Protein AF-A0A7X9C0N8-F1 (afdb_monomer_lite)

Radius of gyration: 24.55 Å; chains: 1; bounding box: 66×39×59 Å

Foldseek 3Di:
DWKKKLPKDFQDDDPNHGAWKKKKKKKFQQDQAKKKKWKWKWADDPNDTDTDDTDMDIDGHRGMDMDIDIDRGRIMMMMMDIPDPRMDMWMFIAHPVGDTDGTRDMDIDDPVPPDDDPLQQPVLCPQWDWDDDQVQQWIFTARNVVRHTPDIAHHAHRWAEWDAQRNQRWIWTQHQVVQWIFIARNNVRYTDDIEHHAHRWHYWDAPNVQQWIWIQHPVRQWIWIARNVVRYTPDIGHD

Structure (mmCIF, N/CA/C/O backbone):
data_AF-A0A7X9C0N8-F1
#
_entry.id   AF-A0A7X9C0N8-F1
#
loop_
_atom_site.group_PDB
_atom_site.id
_atom_site.type_symbol
_atom_site.label_atom_id
_atom_site.label_alt_id
_atom_site.label_comp_id
_atom_site.label_asym_id
_atom_site.label_entity_id
_atom_site.label_seq_id
_atom_site.pdbx_PDB_ins_code
_atom_site.Cartn_x
_atom_site.Cartn_y
_atom_site.Cartn_z
_atom_site.occupancy
_atom_site.B_iso_or_equiv
_atom_site.auth_seq_id
_atom_site.auth_comp_id
_atom_site.auth_asym_id
_atom_site.auth_atom_id
_atom_site.pdbx_PDB_model_num
ATOM 1 N N . MET A 1 1 ? -3.656 6.277 26.992 1.00 69.50 1 MET A N 1
ATOM 2 C CA . MET A 1 1 ? -4.395 6.539 25.748 1.00 69.50 1 MET A CA 1
ATOM 3 C C . MET A 1 1 ? -4.842 5.230 25.123 1.00 69.50 1 MET A C 1
ATOM 5 O O . MET A 1 1 ? -4.003 4.374 24.849 1.00 69.50 1 MET A O 1
ATOM 9 N N . LYS A 1 2 ? -6.157 5.057 25.006 1.00 77.00 2 LYS A N 1
ATOM 10 C CA . LYS A 1 2 ? -6.824 3.906 24.389 1.00 77.00 2 LYS A CA 1
ATOM 11 C C . LYS A 1 2 ? -7.595 4.443 23.187 1.00 77.00 2 LYS A C 1
ATOM 13 O O . LYS A 1 2 ? -8.282 5.451 23.344 1.00 77.00 2 LYS A O 1
ATOM 18 N N . ILE A 1 3 ? -7.453 3.802 22.030 1.00 83.62 3 ILE A N 1
ATOM 19 C CA . ILE A 1 3 ? -8.249 4.122 20.846 1.00 83.62 3 ILE A CA 1
ATOM 20 C C . ILE A 1 3 ? -9.320 3.046 20.709 1.00 83.62 3 ILE A C 1
ATOM 22 O O . ILE A 1 3 ? -9.026 1.851 20.793 1.00 83.62 3 ILE A O 1
ATOM 26 N N . LEU A 1 4 ? -10.562 3.480 20.557 1.00 89.56 4 LEU A N 1
ATOM 27 C CA . LEU A 1 4 ? -11.723 2.630 20.351 1.00 89.56 4 LEU A CA 1
ATOM 28 C C . LEU A 1 4 ? -12.339 2.930 18.987 1.00 89.56 4 LEU A C 1
ATOM 30 O O . LEU A 1 4 ? -12.404 4.094 18.606 1.00 89.56 4 LEU A O 1
ATOM 34 N N . THR A 1 5 ? -12.815 1.904 18.287 1.00 90.31 5 THR A N 1
ATOM 35 C CA . THR A 1 5 ? -13.640 2.053 17.080 1.00 90.31 5 THR A CA 1
ATOM 36 C C . THR A 1 5 ? -15.017 1.440 17.279 1.00 90.31 5 THR A C 1
ATOM 38 O O . THR A 1 5 ? -15.149 0.430 17.972 1.00 90.31 5 THR A O 1
ATOM 41 N N . THR A 1 6 ? -16.039 2.021 16.652 1.00 88.00 6 THR A N 1
ATOM 42 C CA . THR A 1 6 ? -17.344 1.366 16.480 1.00 88.00 6 THR A CA 1
ATOM 43 C C . THR A 1 6 ? -17.299 0.207 15.485 1.00 88.00 6 THR A C 1
ATOM 45 O O . THR A 1 6 ? -18.231 -0.590 15.452 1.00 88.00 6 THR A O 1
ATOM 48 N N . GLY A 1 7 ? -16.255 0.130 14.654 1.00 84.62 7 GLY A N 1
ATOM 49 C CA . GLY A 1 7 ? -16.298 -0.620 13.405 1.00 84.62 7 GLY A CA 1
ATOM 50 C C . GLY A 1 7 ? -17.236 0.042 12.390 1.00 84.62 7 GLY A C 1
ATOM 51 O O . GLY A 1 7 ? -17.918 1.031 12.690 1.00 84.62 7 GLY A O 1
ATOM 52 N N . LEU A 1 8 ? -17.269 -0.508 11.175 1.00 84.56 8 LEU A N 1
ATOM 53 C CA . LEU A 1 8 ? -18.158 -0.031 10.119 1.00 84.56 8 LEU A CA 1
ATOM 54 C C . LEU A 1 8 ? -19.619 -0.361 10.457 1.00 84.56 8 LEU A C 1
ATOM 56 O O . LEU A 1 8 ? -20.017 -1.526 10.454 1.00 84.56 8 LEU A O 1
ATOM 60 N N . ILE A 1 9 ? -20.426 0.672 10.675 1.00 84.88 9 ILE A N 1
ATOM 61 C CA . ILE A 1 9 ? -21.873 0.572 10.863 1.00 84.88 9 ILE A CA 1
ATOM 62 C C . ILE A 1 9 ? -22.542 0.811 9.510 1.00 84.88 9 ILE A C 1
ATOM 64 O O . ILE A 1 9 ? -22.335 1.848 8.879 1.00 84.88 9 ILE A O 1
ATOM 68 N N . LYS A 1 10 ? -23.346 -0.152 9.050 1.00 83.00 10 LYS A N 1
ATOM 69 C CA . LYS A 1 10 ? -24.116 -0.039 7.804 1.00 83.00 10 LYS A CA 1
ATOM 70 C C . LYS A 1 10 ? -25.486 0.570 8.081 1.00 83.00 10 LYS A C 1
ATOM 72 O O . LYS A 1 10 ? -26.169 0.166 9.013 1.00 83.00 10 LYS A O 1
ATOM 77 N N . ASN A 1 11 ? -25.921 1.472 7.211 1.00 80.94 11 ASN A N 1
ATOM 78 C CA . ASN A 1 11 ? -27.256 2.060 7.235 1.00 80.94 11 ASN A CA 1
ATOM 79 C C . ASN A 1 11 ? -27.983 1.712 5.921 1.00 80.94 11 ASN A C 1
ATOM 81 O O . ASN A 1 11 ? -27.937 2.488 4.963 1.00 80.94 11 ASN A O 1
ATOM 85 N N . PRO A 1 12 ? -28.584 0.515 5.807 1.00 73.94 12 PRO A N 1
ATOM 86 C CA . PRO A 1 12 ? -29.314 0.123 4.606 1.00 73.94 12 PRO A CA 1
ATOM 87 C C . PRO A 1 12 ? -30.589 0.961 4.422 1.00 73.94 12 PRO A C 1
ATOM 89 O O . PRO A 1 12 ? -31.137 1.518 5.373 1.00 73.94 12 PRO A O 1
ATOM 92 N N . LEU A 1 13 ? -31.079 1.045 3.183 1.00 79.19 13 LEU A N 1
ATOM 93 C CA . LEU A 1 13 ? -32.348 1.713 2.888 1.00 79.19 13 LEU A CA 1
ATOM 94 C C . LEU A 1 13 ? -33.516 0.968 3.547 1.00 79.19 13 LEU A C 1
ATOM 96 O O . LEU A 1 13 ? -33.582 -0.259 3.507 1.00 79.19 13 LEU A O 1
ATOM 100 N N . PHE A 1 14 ? -34.481 1.720 4.066 1.00 71.81 14 PHE A N 1
ATOM 101 C CA . PHE A 1 14 ? -35.761 1.209 4.543 1.00 71.81 14 PHE A CA 1
ATOM 102 C C . PHE A 1 14 ? -36.873 1.750 3.637 1.00 71.81 14 PHE A C 1
ATOM 104 O O . PHE A 1 14 ? -37.013 2.962 3.475 1.00 71.81 14 PHE A O 1
ATOM 111 N N . ASN A 1 15 ? -37.641 0.865 2.993 1.00 80.38 15 ASN A N 1
ATOM 112 C CA . ASN A 1 15 ? -38.658 1.229 1.991 1.00 80.38 15 ASN A CA 1
ATOM 113 C C . ASN A 1 15 ? -38.140 2.191 0.899 1.00 80.38 15 ASN A C 1
ATOM 115 O O . ASN A 1 15 ? -38.803 3.161 0.533 1.00 80.38 15 ASN A O 1
ATOM 119 N N . GLY A 1 16 ? -36.919 1.955 0.409 1.00 75.50 16 GLY A N 1
ATOM 120 C CA . GLY A 1 16 ? -36.290 2.771 -0.638 1.00 75.50 16 GLY A CA 1
ATOM 121 C C . GLY A 1 16 ? -35.820 4.158 -0.183 1.00 75.50 16 GLY A C 1
ATOM 122 O O . GLY A 1 16 ? -35.313 4.918 -1.003 1.00 75.50 16 GLY A O 1
ATOM 123 N N . LYS A 1 17 ? -35.949 4.497 1.108 1.00 76.50 17 LYS A N 1
ATOM 124 C CA . LYS A 1 17 ? -35.460 5.754 1.683 1.00 76.50 17 LYS A CA 1
ATOM 125 C C . LYS A 1 17 ? -34.411 5.501 2.754 1.00 76.50 17 LYS A C 1
ATOM 127 O O . LYS A 1 17 ? -34.464 4.529 3.504 1.00 76.50 17 LYS A O 1
ATOM 132 N N . ARG A 1 18 ? -33.443 6.407 2.831 1.00 75.62 18 ARG A N 1
ATOM 133 C CA . ARG A 1 18 ? -32.431 6.408 3.882 1.00 75.62 18 ARG A CA 1
ATOM 134 C C . ARG A 1 18 ? -33.041 7.010 5.143 1.00 75.62 18 ARG A C 1
ATOM 136 O O . ARG A 1 18 ? -33.616 8.094 5.086 1.00 75.62 18 ARG A O 1
ATOM 143 N N . VAL A 1 19 ? -32.957 6.298 6.261 1.00 70.62 19 VAL A N 1
ATOM 144 C CA . VAL A 1 19 ? -33.506 6.769 7.537 1.00 70.62 19 VAL A CA 1
ATOM 145 C C . VAL A 1 19 ? -32.407 7.504 8.298 1.00 70.62 19 VAL A C 1
ATOM 147 O O . VAL A 1 19 ? -31.269 7.031 8.352 1.00 70.62 19 VAL A O 1
ATOM 150 N N . ASN A 1 20 ? -32.748 8.655 8.883 1.00 68.88 20 ASN A N 1
ATOM 151 C CA . ASN A 1 20 ? -31.886 9.337 9.846 1.00 68.88 20 ASN A CA 1
ATOM 152 C C . ASN A 1 20 ? -31.654 8.408 11.034 1.00 68.88 20 ASN A C 1
ATOM 154 O O . ASN A 1 20 ? -32.594 8.101 11.768 1.00 68.88 20 ASN A O 1
ATOM 158 N N . GLN A 1 21 ? -30.407 7.995 11.234 1.00 74.50 21 GLN A N 1
ATOM 159 C CA . GLN A 1 21 ? -30.008 7.324 12.460 1.00 74.50 21 GLN A CA 1
ATOM 160 C C . GLN A 1 21 ? -29.340 8.326 13.392 1.00 74.50 21 GLN A C 1
ATOM 162 O O . GLN A 1 21 ? -28.622 9.229 12.955 1.00 74.50 21 GLN A O 1
ATOM 167 N N . THR A 1 22 ? -29.563 8.156 14.689 1.00 87.38 22 THR A N 1
ATOM 168 C CA . THR A 1 22 ? -28.806 8.872 15.710 1.00 87.38 22 THR A CA 1
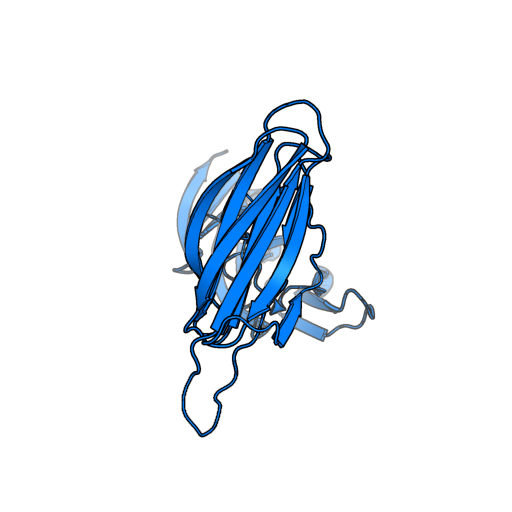ATOM 169 C C . THR A 1 22 ? -27.913 7.874 16.421 1.00 87.38 22 THR A C 1
ATOM 171 O O . THR A 1 22 ? -28.400 6.910 17.005 1.00 87.38 22 THR A O 1
ATOM 174 N N . LEU A 1 23 ? -26.607 8.118 16.380 1.00 90.44 23 LEU A N 1
ATOM 175 C CA . LEU A 1 23 ? -25.640 7.442 17.231 1.00 90.44 23 LEU A CA 1
ATOM 176 C C . LEU A 1 23 ? -25.484 8.252 18.516 1.00 90.44 23 LEU A C 1
ATOM 178 O O . LEU A 1 23 ? -25.152 9.437 18.468 1.00 90.44 23 LEU A O 1
ATOM 182 N N . VAL A 1 24 ? -25.697 7.612 19.659 1.00 93.44 24 VAL A N 1
ATOM 183 C CA . VAL A 1 24 ? -25.399 8.181 20.971 1.00 93.44 24 VAL A CA 1
ATOM 184 C C . VAL A 1 24 ? -24.111 7.561 21.482 1.00 93.44 24 VAL A C 1
ATOM 186 O O . VAL A 1 24 ? -23.975 6.337 21.497 1.00 93.44 24 VAL A O 1
ATOM 189 N N . ILE A 1 25 ? -23.172 8.401 21.910 1.00 94.88 25 ILE A N 1
ATOM 190 C CA . ILE A 1 25 ? -21.929 7.967 22.543 1.00 94.88 25 ILE A CA 1
ATOM 191 C C . ILE A 1 25 ? -21.916 8.508 23.967 1.00 94.88 25 ILE A C 1
ATOM 193 O O . ILE A 1 25 ? -21.982 9.716 24.181 1.00 94.88 25 ILE A O 1
ATOM 197 N N . ARG A 1 26 ? -21.834 7.602 24.940 1.00 95.50 26 ARG A N 1
ATOM 198 C CA . ARG A 1 26 ? -21.673 7.924 26.356 1.00 95.50 26 ARG A CA 1
ATOM 199 C C . ARG A 1 26 ? -20.231 7.745 26.766 1.00 95.50 26 ARG A C 1
ATOM 201 O O . ARG A 1 26 ? -19.648 6.681 26.549 1.00 95.50 26 ARG A O 1
ATOM 208 N N . TYR A 1 27 ? -19.714 8.747 27.455 1.00 95.75 27 TYR A N 1
ATOM 209 C CA . TYR A 1 27 ? -18.408 8.732 28.088 1.00 95.75 27 TYR A CA 1
ATOM 210 C C . TYR A 1 27 ? -18.595 8.811 29.598 1.00 95.75 27 TYR A C 1
ATOM 212 O O . TYR A 1 27 ? -19.306 9.689 30.077 1.00 95.75 27 TYR A O 1
ATOM 220 N N . GLN A 1 28 ? -17.964 7.915 30.348 1.00 96.81 28 GLN A N 1
ATOM 221 C CA . GLN A 1 28 ? -17.990 7.910 31.806 1.00 96.81 28 GLN A CA 1
ATOM 222 C C . GLN A 1 28 ? -16.560 7.954 32.331 1.00 96.81 28 GLN A C 1
ATOM 224 O O . GLN A 1 28 ? -15.795 7.018 32.111 1.00 96.81 28 GLN A O 1
ATOM 229 N N . ASN A 1 29 ? -16.198 9.031 33.024 1.00 96.31 29 ASN A N 1
ATOM 230 C CA . ASN A 1 29 ? -14.892 9.167 33.654 1.00 96.31 29 ASN A CA 1
ATOM 231 C C . ASN A 1 29 ? -14.964 8.619 35.083 1.00 96.31 29 ASN A C 1
ATOM 233 O O . ASN A 1 29 ? -15.606 9.214 35.944 1.00 96.31 29 ASN A O 1
ATOM 237 N N . LYS A 1 30 ? -14.317 7.479 35.332 1.00 96.00 30 LYS A N 1
ATOM 238 C CA . LYS A 1 30 ? -14.215 6.870 36.669 1.00 96.00 30 LYS A CA 1
ATOM 239 C C . LYS A 1 30 ? -13.003 7.364 37.465 1.00 96.00 30 LYS A C 1
ATOM 241 O O . LYS A 1 30 ? -12.811 6.948 38.603 1.00 96.00 30 LYS A O 1
ATOM 246 N N . GLY A 1 31 ? -12.184 8.227 36.865 1.00 93.00 31 GLY A N 1
ATOM 247 C CA . GLY A 1 31 ? -10.988 8.782 37.480 1.00 93.00 31 GLY A CA 1
ATOM 248 C C . GLY A 1 31 ? -11.269 10.013 38.337 1.00 93.00 31 GLY A C 1
ATOM 249 O O . GLY A 1 31 ? -12.381 10.537 38.390 1.00 93.00 31 GLY A O 1
ATOM 250 N N . THR A 1 32 ? -10.208 10.500 38.977 1.00 95.69 32 THR A N 1
ATOM 251 C CA . THR A 1 32 ? -10.224 11.657 39.886 1.00 95.69 32 THR A CA 1
ATOM 252 C C . THR A 1 32 ? -9.773 12.967 39.233 1.00 95.69 32 THR A C 1
ATOM 254 O O . THR A 1 32 ? -9.836 14.014 39.869 1.00 95.69 32 THR A O 1
ATOM 257 N N . ILE A 1 33 ? -9.339 12.926 37.968 1.00 94.75 33 ILE A N 1
ATOM 258 C CA . ILE A 1 33 ? -8.935 14.098 37.175 1.00 94.75 33 ILE A CA 1
ATOM 259 C C . ILE A 1 33 ? -9.790 14.220 35.905 1.00 94.75 33 ILE A C 1
ATOM 261 O O . ILE A 1 33 ? -10.273 13.194 35.406 1.00 94.75 33 ILE A O 1
ATOM 265 N N . PRO A 1 34 ? -9.989 15.440 35.367 1.00 95.06 34 PRO A N 1
ATOM 266 C CA . PRO A 1 34 ? -10.691 15.627 34.104 1.00 95.06 34 PRO A CA 1
ATOM 267 C C . PRO A 1 34 ? -10.034 14.841 32.968 1.00 95.06 34 PRO A C 1
ATOM 269 O O . PRO A 1 34 ? -8.811 14.690 32.910 1.00 95.06 34 PRO A O 1
ATOM 272 N N . ALA A 1 35 ? -10.855 14.357 32.043 1.00 94.88 35 ALA A N 1
ATOM 273 C CA . ALA A 1 35 ? -10.406 13.621 30.871 1.00 94.88 35 ALA A CA 1
ATOM 274 C C . ALA A 1 35 ? -10.952 14.251 29.590 1.00 94.88 35 ALA A C 1
ATOM 276 O O . ALA A 1 35 ? -11.994 14.905 29.586 1.00 94.88 35 ALA A O 1
ATOM 277 N N . THR A 1 36 ? -10.253 14.014 28.486 1.00 93.12 36 THR A N 1
ATOM 278 C CA . THR A 1 36 ? -10.670 14.458 27.157 1.00 93.12 36 THR A CA 1
ATOM 279 C C . THR A 1 36 ? -10.743 13.259 26.228 1.00 93.12 36 THR A C 1
ATOM 281 O O . THR A 1 36 ? -9.840 12.413 26.213 1.00 93.12 36 THR A O 1
ATOM 284 N N . VAL A 1 37 ? -11.810 13.206 25.435 1.00 94.12 37 VAL A N 1
ATOM 285 C CA . VAL A 1 37 ? -11.992 12.237 24.357 1.00 94.12 37 VAL A CA 1
ATOM 286 C C . VAL A 1 37 ? -11.994 12.976 23.027 1.00 94.12 37 VAL A C 1
ATOM 288 O O . VAL A 1 37 ? -12.828 13.846 22.805 1.00 94.12 37 VAL A O 1
ATOM 291 N N . GLN A 1 38 ? -11.058 12.629 22.147 1.00 93.62 38 GLN A N 1
ATOM 292 C C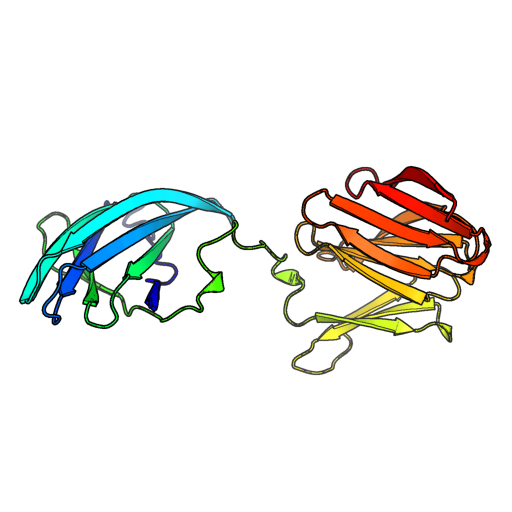A . GLN A 1 38 ? -11.057 13.075 20.753 1.00 93.62 38 GLN A CA 1
ATOM 293 C C . GLN A 1 38 ? -11.939 12.143 19.923 1.00 93.62 38 GLN A C 1
ATOM 295 O O . GLN A 1 38 ? -11.874 10.922 20.093 1.00 93.62 38 GLN A O 1
ATOM 300 N N . ILE A 1 39 ? -12.740 12.714 19.030 1.00 91.19 39 ILE A N 1
ATOM 301 C CA . ILE A 1 39 ? -13.724 12.018 18.203 1.00 91.19 39 ILE A CA 1
ATOM 302 C C . ILE A 1 39 ? -13.386 12.269 16.741 1.00 91.19 39 ILE A C 1
ATOM 304 O O . ILE A 1 39 ? -13.256 13.417 16.319 1.00 91.19 39 ILE A O 1
ATOM 308 N N . LYS A 1 40 ? -13.312 11.195 15.957 1.00 89.69 40 LYS A N 1
ATOM 309 C CA . LYS A 1 40 ? -13.299 11.277 14.498 1.00 89.69 40 LYS A CA 1
ATOM 310 C C . LYS A 1 40 ? -14.339 10.346 13.899 1.00 89.69 40 LYS A C 1
ATOM 312 O O . LYS A 1 40 ? -14.338 9.157 14.207 1.00 89.69 40 LYS A O 1
ATOM 317 N N . GLY A 1 41 ? -15.206 10.883 13.052 1.00 87.44 41 GLY A N 1
ATOM 318 C CA . GLY A 1 41 ? -16.217 10.140 12.308 1.00 87.44 41 GLY A CA 1
ATOM 319 C C . GLY A 1 41 ? -15.909 10.151 10.817 1.00 87.44 41 GLY A C 1
ATOM 320 O O . GLY A 1 41 ? -15.616 11.205 10.250 1.00 87.44 41 GLY A O 1
ATOM 321 N N . PHE A 1 42 ? -16.022 8.988 10.182 1.00 85.88 42 PHE A N 1
ATOM 322 C CA . PHE A 1 42 ? -15.869 8.807 8.740 1.00 85.88 42 PHE A CA 1
ATOM 323 C C . PHE A 1 42 ? -17.129 8.195 8.141 1.00 85.88 42 PHE A C 1
ATOM 325 O O . PHE A 1 42 ? -17.740 7.334 8.772 1.00 85.88 42 PHE A O 1
ATOM 332 N N . TYR A 1 43 ? -17.505 8.608 6.935 1.00 83.88 43 TYR A N 1
ATOM 333 C CA . TYR A 1 43 ? -18.491 7.894 6.130 1.00 83.88 43 TYR A CA 1
ATOM 334 C C . TYR A 1 43 ? -17.835 7.273 4.908 1.00 83.88 43 TYR A C 1
ATOM 336 O O . TYR A 1 43 ? -16.769 7.707 4.473 1.00 83.88 43 TYR A O 1
ATOM 344 N N . LEU A 1 44 ? -18.468 6.229 4.385 1.00 73.06 44 LEU A N 1
ATOM 345 C CA . LEU A 1 44 ? -18.001 5.532 3.200 1.00 73.06 44 LEU A CA 1
ATOM 346 C C . LEU A 1 44 ? -18.670 6.111 1.949 1.00 73.06 44 LEU A C 1
ATOM 348 O O . LEU A 1 44 ? -19.897 6.117 1.853 1.00 73.06 44 LEU A O 1
ATOM 352 N N . GLU A 1 45 ? -17.864 6.540 0.983 1.00 70.88 45 GLU A N 1
ATOM 353 C CA . GLU A 1 45 ? -18.290 6.840 -0.384 1.00 70.88 45 GLU A CA 1
ATOM 354 C C . GLU A 1 45 ? -17.597 5.849 -1.331 1.00 70.88 45 GLU A C 1
ATOM 356 O O . GLU A 1 45 ? -16.385 5.902 -1.559 1.00 70.88 45 GLU A O 1
ATOM 361 N N . GLY A 1 46 ? -18.350 4.856 -1.815 1.00 71.94 46 GLY A N 1
ATOM 362 C CA . GLY A 1 46 ? -17.785 3.716 -2.539 1.00 71.94 46 GLY A CA 1
ATOM 363 C C . GLY A 1 46 ? -16.863 2.875 -1.649 1.00 71.94 46 GLY A C 1
ATOM 364 O O . GLY A 1 46 ? -17.333 2.148 -0.778 1.00 71.94 46 GLY A O 1
ATOM 365 N N . THR A 1 47 ? -15.548 2.955 -1.874 1.00 64.50 47 THR A N 1
ATOM 366 C CA . THR A 1 47 ? -14.518 2.297 -1.040 1.00 64.50 47 THR A CA 1
ATOM 367 C C . THR A 1 47 ? -13.698 3.282 -0.204 1.00 64.50 47 THR A C 1
ATOM 369 O O . THR A 1 47 ? -12.748 2.873 0.462 1.00 64.50 47 THR A O 1
ATOM 372 N N . THR A 1 48 ? -14.025 4.574 -0.256 1.00 60.06 48 THR A N 1
ATOM 373 C CA . THR A 1 48 ? -13.231 5.646 0.349 1.00 60.06 48 THR A CA 1
ATOM 374 C C . THR A 1 48 ? -13.871 6.121 1.644 1.00 60.06 48 THR A C 1
ATOM 376 O O . THR A 1 48 ? -15.053 6.453 1.670 1.00 60.06 48 THR A O 1
ATOM 379 N N . ASN A 1 49 ? -13.081 6.201 2.715 1.00 72.25 49 ASN A N 1
ATOM 380 C CA . ASN A 1 49 ? -13.505 6.837 3.961 1.00 72.25 49 ASN A CA 1
ATOM 381 C C . ASN A 1 49 ? -13.296 8.355 3.876 1.00 72.25 49 ASN A C 1
ATOM 383 O O . ASN A 1 49 ? -12.168 8.803 3.669 1.00 72.25 49 ASN A O 1
ATOM 387 N N . ILE A 1 50 ? -14.354 9.132 4.100 1.00 72.25 50 ILE A N 1
ATOM 388 C CA . ILE A 1 50 ? -14.337 10.600 4.118 1.00 72.25 50 ILE A CA 1
ATOM 389 C C . ILE A 1 50 ? -14.645 11.081 5.538 1.00 72.25 50 ILE A C 1
ATOM 391 O O . ILE A 1 50 ? -15.642 10.673 6.133 1.00 72.25 50 ILE A O 1
ATOM 395 N N . GLU A 1 51 ? -13.769 11.918 6.104 1.00 84.00 51 GLU A N 1
ATOM 396 C CA . GLU A 1 51 ? -13.968 12.511 7.436 1.00 84.00 51 GLU A CA 1
ATOM 397 C C . GLU A 1 51 ? -15.161 13.476 7.392 1.00 84.00 51 GLU A C 1
ATOM 399 O O . GLU A 1 51 ? -15.257 14.310 6.494 1.00 84.00 51 GLU A O 1
ATOM 404 N N . TYR A 1 52 ? -16.078 13.361 8.353 1.00 81.25 52 TYR A N 1
ATOM 405 C CA . TYR A 1 52 ? -17.238 14.258 8.465 1.00 81.25 52 TYR A CA 1
ATOM 406 C C . TYR A 1 52 ? -17.478 14.787 9.878 1.00 81.25 52 TYR A C 1
ATOM 408 O O . TYR A 1 52 ? -18.213 15.756 10.050 1.00 81.25 52 TYR A O 1
ATOM 416 N N . VAL A 1 53 ? -16.861 14.171 10.891 1.00 83.56 53 VAL A N 1
ATOM 417 C CA . VAL A 1 53 ? -16.841 14.675 12.269 1.00 83.56 53 VAL A CA 1
ATOM 418 C C . VAL A 1 53 ? -15.400 14.681 12.751 1.00 83.56 53 VAL A C 1
ATOM 420 O O . VAL A 1 53 ? -14.740 13.645 12.714 1.00 83.56 53 VAL A O 1
ATOM 423 N N . ALA A 1 54 ? -14.950 15.820 13.263 1.00 85.62 54 ALA A N 1
ATOM 424 C CA . ALA A 1 54 ? -13.743 15.950 14.065 1.00 85.62 54 ALA A CA 1
ATOM 425 C C . ALA A 1 54 ? -14.076 16.856 15.256 1.00 85.62 54 ALA A C 1
ATOM 427 O O . ALA A 1 54 ? -14.427 18.018 15.062 1.00 85.62 54 ALA A O 1
ATOM 428 N N . ASP A 1 55 ? -14.039 16.308 16.469 1.00 87.69 55 ASP A N 1
ATOM 429 C CA . ASP A 1 55 ? -14.492 17.003 17.680 1.00 87.69 55 ASP A CA 1
ATOM 430 C C . ASP A 1 55 ? -13.743 16.513 18.933 1.00 87.69 55 ASP A C 1
ATOM 432 O O . ASP A 1 55 ? -13.052 15.491 18.907 1.00 87.69 55 ASP A O 1
ATOM 436 N N . SER A 1 56 ? -13.889 17.226 20.049 1.00 91.44 56 SER A N 1
ATOM 437 C CA . SER A 1 56 ? -13.322 16.858 21.343 1.00 91.44 56 SER A CA 1
ATOM 438 C C . SER A 1 56 ? -14.298 17.100 22.491 1.00 91.44 56 SER A C 1
ATOM 440 O O . SER A 1 56 ? -14.959 18.132 22.570 1.00 91.44 56 SER A O 1
ATOM 442 N N . VAL A 1 57 ? -14.360 16.154 23.427 1.00 94.44 57 VAL A N 1
ATOM 443 C CA . VAL A 1 57 ? -15.254 16.213 24.586 1.00 94.44 57 VAL A CA 1
ATOM 444 C C . VAL A 1 57 ? -14.439 16.159 25.869 1.00 94.44 57 VAL A C 1
ATOM 446 O O . VAL A 1 57 ? -13.777 15.159 26.146 1.00 94.44 57 VAL A O 1
ATOM 449 N N . SER A 1 58 ? -14.529 17.216 26.674 1.00 94.38 58 SER A N 1
ATOM 450 C CA . SER A 1 58 ? -14.046 17.221 28.060 1.00 94.38 58 SER A CA 1
ATOM 451 C C . SER A 1 58 ? -15.101 16.647 29.008 1.00 94.38 58 SER A C 1
ATOM 453 O O . SER A 1 58 ? -16.298 16.919 28.852 1.00 94.38 58 SER A O 1
ATOM 455 N N . ILE A 1 59 ? -14.650 15.835 29.965 1.00 96.50 59 ILE A N 1
ATOM 456 C CA . ILE A 1 59 ? -15.481 15.093 30.919 1.00 96.50 59 ILE A CA 1
ATOM 457 C C . ILE A 1 59 ? -14.865 15.232 32.315 1.00 96.50 59 ILE A C 1
ATOM 459 O O . ILE A 1 59 ? -13.715 14.839 32.540 1.00 96.50 59 ILE A O 1
ATOM 463 N N . GLU A 1 60 ? -15.644 15.757 33.256 1.00 97.56 60 GLU A N 1
ATOM 464 C CA . GLU A 1 60 ? -15.220 15.958 34.644 1.00 97.56 60 GLU A CA 1
ATOM 465 C C . GLU A 1 60 ? -15.014 14.624 35.391 1.00 97.56 60 GLU A C 1
ATOM 467 O O . GLU A 1 60 ? -15.581 13.600 34.985 1.00 97.56 60 GLU A O 1
ATOM 472 N N . PRO A 1 61 ? -14.221 14.599 36.479 1.00 97.00 61 PRO A N 1
ATOM 473 C CA . PRO A 1 61 ? -14.067 13.429 37.344 1.00 97.00 61 PRO A CA 1
ATOM 474 C C . PRO A 1 61 ? -15.407 12.859 37.815 1.00 97.00 61 PRO A C 1
ATOM 476 O O . PRO A 1 61 ? -16.343 13.611 38.089 1.00 97.00 61 PRO A O 1
ATOM 479 N N . SER A 1 62 ? -15.492 11.535 37.951 1.00 95.75 62 SER A N 1
ATOM 480 C CA . SER A 1 62 ? -16.681 10.830 38.464 1.00 95.75 62 SER A CA 1
ATOM 481 C C . SER A 1 62 ? -18.008 11.199 37.777 1.00 95.75 62 SER A C 1
ATOM 483 O O . SER A 1 62 ? -19.078 11.073 38.374 1.00 95.75 62 SER A O 1
ATOM 485 N N . SER A 1 63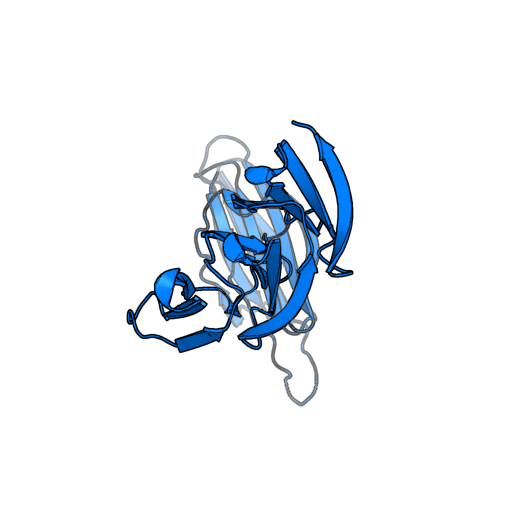 ? -17.957 11.656 36.523 1.00 96.38 63 SER A N 1
ATOM 486 C CA . SER A 1 63 ? -19.121 12.126 35.767 1.00 96.38 63 SER A CA 1
ATOM 487 C C . SER A 1 63 ? -19.318 11.341 34.470 1.00 96.38 63 SER A C 1
ATOM 489 O O . SER A 1 63 ? -18.447 10.583 34.028 1.00 96.38 63 SER A O 1
ATOM 491 N N . ALA A 1 64 ? -20.486 11.517 33.851 1.00 95.81 64 ALA A N 1
ATOM 492 C CA . ALA A 1 64 ? -20.779 10.980 32.532 1.00 95.81 64 ALA A CA 1
ATOM 493 C C . ALA A 1 64 ? -21.373 12.055 31.620 1.00 95.81 64 ALA A C 1
ATOM 495 O O . ALA A 1 64 ? -22.063 12.965 32.080 1.00 95.81 64 ALA A O 1
ATOM 496 N N . LYS A 1 65 ? -21.116 11.929 30.320 1.00 96.38 65 LYS A N 1
ATOM 497 C CA . LYS A 1 65 ? -21.617 12.835 29.287 1.00 96.38 65 LYS A CA 1
ATOM 498 C C . LYS A 1 65 ? -22.007 12.051 28.042 1.00 96.38 65 LYS A C 1
ATOM 500 O O . LYS A 1 65 ? -21.293 11.126 27.659 1.00 96.38 65 LYS A O 1
ATOM 505 N N . ASP A 1 66 ? -23.097 12.470 27.406 1.00 95.00 66 ASP A N 1
ATOM 506 C CA . ASP A 1 66 ? -23.584 11.894 26.154 1.00 95.00 66 ASP A CA 1
ATOM 507 C C . ASP A 1 66 ? -23.419 12.900 25.013 1.00 95.00 66 ASP A C 1
ATOM 509 O O . ASP A 1 66 ? -23.735 14.083 25.167 1.00 95.00 66 ASP A O 1
ATOM 513 N N . THR A 1 67 ? -22.975 12.426 23.853 1.00 93.00 67 THR A N 1
ATOM 514 C CA . THR A 1 67 ? -23.056 13.156 22.583 1.00 93.00 67 THR A CA 1
ATOM 515 C C . THR A 1 67 ? -23.961 12.418 21.611 1.00 93.00 67 THR A C 1
ATOM 517 O O . THR A 1 67 ? -24.091 11.193 21.653 1.00 93.00 67 THR A O 1
ATOM 520 N N . LYS A 1 68 ? -24.619 13.180 20.734 1.00 91.38 68 LYS A N 1
ATOM 521 C CA . LYS A 1 68 ? -25.487 12.653 19.680 1.00 91.38 68 LYS A CA 1
ATOM 522 C C . LYS A 1 68 ? -24.910 13.028 18.324 1.00 91.38 68 LYS A C 1
ATOM 524 O O . LYS A 1 68 ? -24.644 14.202 18.080 1.00 91.38 68 LYS A O 1
ATOM 529 N N . HIS A 1 69 ? -24.781 12.049 17.441 1.00 88.25 69 HIS A N 1
ATOM 530 C CA . HIS A 1 69 ? -24.345 12.239 16.065 1.00 88.25 69 HIS A CA 1
ATOM 531 C C . HIS A 1 69 ? -25.462 11.784 15.127 1.00 88.25 69 HIS A C 1
ATOM 533 O O . HIS A 1 69 ? -25.907 10.637 15.190 1.00 88.25 69 HIS A O 1
ATOM 539 N N . TYR A 1 70 ? -25.949 12.701 14.290 1.00 83.50 70 TYR A N 1
ATOM 540 C CA . TYR A 1 70 ? -26.978 12.421 13.289 1.00 83.50 70 TYR A CA 1
ATOM 541 C C . TYR A 1 70 ? -26.320 11.970 11.998 1.00 83.50 70 TYR A C 1
ATOM 543 O O . TYR A 1 70 ? -25.389 12.617 11.520 1.00 83.50 70 TYR A O 1
ATOM 551 N N . ILE A 1 71 ? -26.789 10.849 11.455 1.00 77.75 71 ILE A N 1
ATOM 552 C CA . ILE A 1 71 ? -26.078 10.159 10.390 1.00 77.75 71 ILE A CA 1
ATOM 553 C C . ILE A 1 71 ? -27.037 9.775 9.273 1.00 77.75 71 ILE A C 1
ATOM 555 O O . ILE A 1 71 ? -28.070 9.136 9.483 1.00 77.75 71 ILE A O 1
ATOM 559 N N . LEU A 1 72 ? -26.646 10.195 8.072 1.00 77.06 72 LEU A N 1
ATOM 560 C CA . LEU A 1 72 ? -27.411 10.120 6.832 1.00 77.06 72 LEU A CA 1
ATOM 561 C C . LEU A 1 72 ? -26.653 9.384 5.723 1.00 77.06 72 LEU A C 1
ATOM 563 O O . LEU A 1 72 ? -27.027 9.472 4.560 1.00 77.06 72 LEU A O 1
ATOM 567 N N . PHE A 1 73 ? -25.582 8.669 6.063 1.00 83.00 73 PHE A N 1
ATOM 568 C CA . PHE A 1 73 ? -24.700 8.018 5.091 1.00 83.00 73 PHE A CA 1
ATOM 569 C C . PHE A 1 73 ? -25.025 6.536 4.903 1.00 83.00 73 PHE A C 1
ATOM 571 O O . PHE A 1 73 ? -25.823 5.976 5.655 1.00 83.00 73 PHE A O 1
ATOM 578 N N . GLU A 1 74 ? -24.419 5.912 3.888 1.00 79.50 74 GLU A N 1
ATOM 579 C CA . GLU A 1 74 ? -24.541 4.475 3.580 1.00 79.50 74 GLU A CA 1
ATOM 580 C C . GLU A 1 74 ? -23.894 3.587 4.624 1.00 79.50 74 GLU A C 1
ATOM 582 O O . GLU A 1 74 ? -24.463 2.580 5.050 1.00 79.50 74 GLU A O 1
ATOM 587 N N . ALA A 1 75 ? -22.712 3.995 5.053 1.00 81.75 75 ALA A N 1
ATOM 588 C CA . ALA A 1 75 ? -22.002 3.396 6.152 1.00 81.75 75 ALA A CA 1
ATOM 589 C C . ALA A 1 75 ? -21.105 4.448 6.795 1.00 81.75 75 ALA A C 1
ATOM 591 O O . ALA A 1 75 ? -20.723 5.431 6.154 1.00 81.75 75 ALA A O 1
ATOM 592 N N . PHE A 1 76 ? -20.788 4.244 8.065 1.00 86.88 76 PHE A N 1
ATOM 593 C CA . PHE A 1 76 ? -19.967 5.162 8.837 1.00 86.88 76 PHE A CA 1
ATOM 594 C C . PHE A 1 76 ? -19.221 4.438 9.952 1.00 86.88 76 PHE A C 1
ATOM 596 O O . PHE A 1 76 ? -19.586 3.337 10.355 1.00 86.88 76 PHE A O 1
ATOM 603 N N . GLU A 1 77 ? -18.174 5.068 10.461 1.00 89.38 77 GLU A N 1
ATOM 604 C CA . GLU A 1 77 ? -17.341 4.539 11.534 1.00 89.38 77 GLU A CA 1
ATOM 605 C C . GLU A 1 77 ? -16.846 5.692 12.410 1.00 89.38 77 GLU A C 1
ATOM 607 O O . GLU A 1 77 ? -16.474 6.751 11.897 1.00 89.38 77 GLU A O 1
ATOM 612 N N . PHE A 1 78 ? -16.843 5.494 13.729 1.00 90.06 78 PHE A N 1
ATOM 613 C CA . PHE A 1 78 ? -16.271 6.436 14.686 1.00 90.06 78 PHE A CA 1
ATOM 614 C C . PHE A 1 78 ? -15.058 5.847 15.364 1.00 90.06 78 PHE A C 1
ATOM 616 O O . PHE A 1 78 ? -15.073 4.708 15.825 1.00 90.06 78 PHE A O 1
ATOM 623 N N . PHE A 1 79 ? -14.061 6.698 15.529 1.00 90.12 79 PHE A N 1
ATOM 624 C CA . PHE A 1 79 ? -12.873 6.420 16.294 1.00 90.12 79 PHE A CA 1
ATOM 625 C C . PHE A 1 79 ? -12.760 7.418 17.448 1.00 90.12 79 PHE A C 1
ATOM 627 O O . PHE A 1 79 ? -12.962 8.624 17.285 1.00 90.12 79 PHE A O 1
ATOM 634 N N . LEU A 1 80 ? -12.456 6.898 18.632 1.00 92.38 80 LEU A N 1
ATOM 635 C CA . LEU A 1 80 ? -12.548 7.605 19.902 1.00 92.38 80 LEU A CA 1
ATOM 636 C C . LEU A 1 80 ? -11.240 7.425 20.664 1.00 92.38 80 LEU A C 1
ATOM 638 O O . LEU A 1 80 ? -10.844 6.298 20.963 1.00 92.38 80 LEU A O 1
ATOM 642 N N . THR A 1 81 ? -10.576 8.529 20.999 1.00 92.25 81 THR A N 1
ATOM 643 C CA . THR A 1 81 ? -9.300 8.508 21.724 1.00 92.25 81 THR A CA 1
ATOM 644 C C . THR A 1 81 ? -9.440 9.189 23.067 1.00 92.25 81 THR A C 1
ATOM 646 O O . THR A 1 81 ? -9.498 10.414 23.136 1.00 92.25 81 THR A O 1
ATOM 649 N N . ALA A 1 82 ? -9.437 8.402 24.140 1.00 90.94 82 ALA A N 1
ATOM 650 C CA . ALA A 1 82 ? -9.406 8.930 25.498 1.00 90.94 82 ALA A CA 1
ATOM 651 C C . ALA A 1 82 ? -7.959 9.128 25.968 1.00 90.94 82 ALA A C 1
ATOM 653 O O . ALA A 1 82 ? -7.121 8.219 25.863 1.00 90.94 82 ALA A O 1
ATOM 654 N N . ASN A 1 83 ? -7.659 10.299 26.534 1.00 89.81 83 ASN A N 1
ATOM 655 C CA . ASN A 1 83 ? -6.353 10.562 27.144 1.00 89.81 83 ASN A CA 1
ATOM 656 C C . ASN A 1 83 ? -6.131 9.745 28.437 1.00 89.81 83 ASN A C 1
ATOM 658 O O . ASN A 1 83 ? -4.989 9.398 28.744 1.00 89.81 83 ASN A O 1
ATOM 662 N N . SER A 1 84 ? -7.206 9.329 29.111 1.00 88.75 84 SER A N 1
ATOM 663 C CA . SER A 1 84 ? -7.193 8.496 30.318 1.00 88.75 84 SER A CA 1
ATOM 664 C C . SER A 1 84 ? -7.726 7.078 30.064 1.00 88.75 84 SER A C 1
ATOM 666 O O . SER A 1 84 ? -8.590 6.866 29.216 1.00 88.75 84 SER A O 1
ATOM 668 N N . LYS A 1 85 ? -7.196 6.090 30.801 1.00 89.56 85 LYS A N 1
ATOM 669 C CA . LYS A 1 85 ? -7.718 4.708 30.811 1.00 89.56 85 LYS A CA 1
ATOM 670 C C . LYS A 1 85 ? -8.963 4.554 31.692 1.00 89.56 85 LYS A C 1
ATOM 672 O O . LYS A 1 85 ? -9.687 3.583 31.513 1.00 89.56 85 LYS A O 1
ATOM 677 N N . GLU A 1 86 ? -9.209 5.515 32.579 1.00 93.50 86 GLU A N 1
ATOM 678 C CA . GLU A 1 86 ? -10.362 5.540 33.489 1.00 93.50 86 GLU A CA 1
ATOM 679 C C . GLU A 1 86 ? -11.664 5.973 32.796 1.00 93.50 86 GLU A C 1
ATOM 681 O O . GLU A 1 86 ? -12.728 5.991 33.414 1.00 93.50 86 GLU A O 1
ATOM 686 N N . VAL A 1 87 ? -11.594 6.349 31.513 1.00 94.12 87 VAL A N 1
ATOM 687 C CA . VAL A 1 87 ? -12.774 6.684 30.714 1.00 94.12 87 VAL A CA 1
ATOM 688 C C . VAL A 1 87 ? -13.333 5.423 30.067 1.00 94.12 87 VAL A C 1
ATOM 690 O O . VAL A 1 87 ? -12.709 4.818 29.192 1.00 94.12 87 VAL A O 1
ATOM 693 N N . GLU A 1 88 ? -14.548 5.063 30.461 1.00 94.38 88 GLU A N 1
ATOM 694 C CA . GLU A 1 88 ? -15.358 4.056 29.787 1.00 94.38 88 GLU A CA 1
ATOM 695 C C . GLU A 1 88 ? -16.224 4.701 28.709 1.00 94.38 88 GLU A C 1
ATOM 697 O O . GLU A 1 88 ? -16.786 5.778 28.904 1.00 94.38 88 GLU A O 1
ATOM 702 N N . ILE A 1 89 ? -16.345 4.026 27.566 1.00 94.56 89 ILE A N 1
ATOM 703 C CA . ILE A 1 89 ? -17.111 4.518 26.422 1.00 94.56 89 ILE A CA 1
ATOM 704 C C . ILE A 1 89 ? -18.107 3.447 25.988 1.00 94.56 89 ILE A C 1
ATOM 706 O O . ILE A 1 89 ? -17.748 2.274 25.865 1.00 94.56 89 ILE A O 1
ATOM 710 N N . LYS A 1 90 ? -19.355 3.855 25.760 1.00 94.69 90 LYS A N 1
ATOM 711 C CA . LYS A 1 90 ? -20.436 3.015 25.229 1.00 94.69 90 LYS A CA 1
ATOM 712 C C . LYS A 1 90 ? -21.114 3.745 24.078 1.00 94.69 90 LYS A C 1
ATOM 714 O O . LYS A 1 90 ? -21.254 4.963 24.140 1.00 94.69 90 LYS A O 1
ATOM 719 N N . ALA A 1 91 ? -21.549 3.014 23.058 1.00 94.06 91 ALA A N 1
ATOM 720 C CA . ALA A 1 91 ? -22.251 3.591 21.920 1.00 94.06 91 ALA A CA 1
ATOM 721 C C . ALA A 1 91 ? -23.491 2.768 21.564 1.00 94.06 91 ALA A C 1
ATOM 723 O O . ALA A 1 91 ? -23.460 1.538 21.617 1.00 94.06 91 ALA A O 1
ATOM 724 N N . TRP A 1 92 ? -24.580 3.447 21.214 1.00 93.19 92 TRP A N 1
ATOM 725 C CA . TRP A 1 92 ? -25.825 2.810 20.791 1.00 93.19 92 TRP A CA 1
ATOM 726 C C . TRP A 1 92 ? -26.581 3.668 19.777 1.00 93.19 92 TRP A C 1
ATOM 728 O O . TRP A 1 92 ? -26.470 4.894 19.767 1.00 93.19 92 TRP A O 1
ATOM 738 N N . GLY A 1 93 ? -27.347 3.016 18.909 1.00 89.00 93 GLY A N 1
ATOM 739 C CA . GLY A 1 93 ? -28.283 3.671 18.005 1.00 89.00 93 GLY A CA 1
ATOM 740 C C . GLY A 1 93 ? -29.566 4.049 18.736 1.00 89.00 93 GLY A C 1
ATOM 741 O O . GLY A 1 93 ? -30.004 3.330 19.638 1.00 89.00 93 GLY A O 1
ATOM 742 N N . THR A 1 94 ? -30.186 5.158 18.345 1.00 86.38 94 THR A N 1
ATOM 743 C CA . THR A 1 94 ? -31.548 5.504 18.757 1.00 86.38 94 THR A CA 1
ATOM 744 C C . THR A 1 94 ? -32.425 5.839 17.561 1.00 86.38 94 THR A C 1
ATOM 746 O O . THR A 1 94 ? -31.955 6.402 16.570 1.00 86.38 94 THR A O 1
ATOM 749 N N . ASN A 1 95 ? -33.723 5.560 17.678 1.00 79.44 95 ASN A N 1
ATOM 750 C CA . ASN A 1 95 ? -34.715 6.036 16.716 1.00 79.44 95 ASN A CA 1
ATOM 751 C C . ASN A 1 95 ? -34.983 7.548 16.884 1.00 79.44 95 ASN A C 1
ATOM 753 O O . ASN A 1 95 ? -34.471 8.189 17.803 1.00 79.44 95 ASN A O 1
ATOM 757 N N . ALA A 1 96 ? -35.832 8.115 16.021 1.00 73.44 96 ALA A N 1
ATOM 758 C CA . ALA A 1 96 ? -36.163 9.545 16.020 1.00 73.44 96 ALA A CA 1
ATOM 759 C C . ALA A 1 96 ? -36.783 10.075 17.335 1.00 73.44 96 ALA A C 1
ATOM 761 O O . ALA A 1 96 ? -36.785 11.281 17.558 1.00 73.44 96 ALA A O 1
ATOM 762 N N . ILE A 1 97 ? -37.295 9.195 18.204 1.00 80.25 97 ILE A N 1
ATOM 763 C CA . ILE A 1 97 ? -37.926 9.544 19.490 1.00 80.25 97 ILE A CA 1
ATOM 764 C C . ILE A 1 97 ? -36.950 9.286 20.665 1.00 80.25 97 ILE A C 1
ATOM 766 O O . ILE A 1 97 ? -37.247 9.594 21.813 1.00 80.25 97 ILE A O 1
ATOM 770 N N . GLY A 1 98 ? -35.741 8.779 20.388 1.00 77.88 98 GLY A N 1
ATOM 771 C CA . GLY A 1 98 ? -34.670 8.588 21.371 1.00 77.88 98 GLY A CA 1
ATOM 772 C C . GLY A 1 98 ? -34.614 7.204 22.022 1.00 77.88 98 GLY A C 1
ATOM 773 O O . GLY A 1 98 ? -33.763 6.986 22.883 1.00 77.88 98 GLY A O 1
ATOM 774 N N . ASN A 1 99 ? -35.456 6.254 21.606 1.00 84.12 99 ASN A N 1
ATOM 775 C CA . ASN A 1 99 ? -35.393 4.882 22.117 1.00 84.12 99 ASN A CA 1
ATOM 776 C C . ASN A 1 99 ? -34.193 4.150 21.523 1.00 84.12 99 ASN A C 1
ATOM 778 O O . ASN A 1 99 ? -33.945 4.257 20.321 1.00 84.12 99 ASN A O 1
ATOM 782 N N . MET A 1 100 ? -33.488 3.380 22.352 1.00 86.31 100 MET A N 1
ATOM 783 C CA . MET A 1 100 ? -32.355 2.560 21.925 1.00 86.31 100 MET A CA 1
ATOM 784 C C . MET A 1 100 ? -32.795 1.511 20.898 1.00 86.31 100 MET A C 1
ATOM 786 O O . MET A 1 100 ? -33.778 0.804 21.113 1.00 86.31 100 MET A O 1
ATOM 790 N N . THR A 1 101 ? -32.058 1.410 19.796 1.00 85.00 101 THR A N 1
ATOM 791 C CA . THR A 1 101 ? -32.316 0.459 18.706 1.00 85.00 101 THR A CA 1
ATOM 792 C C . THR A 1 101 ? -31.247 -0.620 18.611 1.00 85.00 101 THR A C 1
ATOM 794 O O . THR A 1 101 ? -31.566 -1.755 18.282 1.00 85.00 101 THR A O 1
ATOM 797 N N . GLU A 1 102 ? -29.989 -0.288 18.903 1.00 86.12 102 GLU A N 1
ATOM 798 C CA . GLU A 1 102 ? -28.851 -1.194 18.722 1.00 86.12 102 GLU A CA 1
ATOM 799 C C . GLU A 1 102 ? -27.692 -0.801 19.640 1.00 86.12 102 GLU A C 1
ATOM 801 O O . GLU A 1 102 ? -27.478 0.386 19.862 1.00 86.12 102 GLU A O 1
ATOM 806 N N . ILE A 1 103 ? -26.932 -1.772 20.155 1.00 87.19 103 ILE A N 1
ATOM 807 C CA . ILE A 1 103 ? -25.713 -1.535 20.943 1.00 87.19 103 ILE A CA 1
ATOM 808 C C . ILE A 1 103 ? -24.497 -1.815 20.060 1.00 87.19 103 ILE A C 1
ATOM 810 O O . ILE A 1 103 ? -24.370 -2.905 19.510 1.00 87.19 103 ILE A O 1
ATOM 814 N N . TYR A 1 104 ? -23.564 -0.866 19.991 1.00 86.44 104 TYR A N 1
ATOM 815 C CA . TYR A 1 104 ? -22.332 -1.022 19.223 1.00 86.44 104 TYR A CA 1
ATOM 816 C C . TYR A 1 104 ? -21.172 -1.427 20.135 1.00 86.44 104 TYR A C 1
ATOM 818 O O . TYR A 1 104 ? -20.754 -0.682 21.028 1.00 86.44 104 TYR A O 1
ATOM 826 N N . HIS A 1 105 ? -20.634 -2.625 19.903 1.00 85.81 105 HIS A N 1
ATOM 827 C CA . HIS A 1 105 ? -19.502 -3.155 20.658 1.00 85.81 105 HIS A CA 1
ATOM 828 C C . HIS A 1 105 ? -18.190 -2.522 20.188 1.00 85.81 105 HIS A C 1
ATOM 830 O O . HIS A 1 105 ? -17.678 -2.848 19.119 1.00 85.81 105 HIS A O 1
ATOM 836 N N . LEU A 1 106 ? -17.635 -1.623 21.006 1.00 89.19 106 LEU A N 1
ATOM 837 C CA . LEU A 1 106 ? -16.404 -0.914 20.668 1.00 89.19 106 LEU A CA 1
ATOM 838 C C . LEU A 1 106 ? -15.181 -1.837 20.704 1.00 89.19 106 LEU A C 1
ATOM 840 O O . LEU A 1 106 ? -14.929 -2.522 21.697 1.00 89.19 106 LEU A O 1
ATOM 844 N N . GLN A 1 107 ? -14.381 -1.788 19.645 1.00 87.62 107 GLN A N 1
ATOM 845 C CA . GLN A 1 107 ? -13.149 -2.560 19.509 1.00 87.62 107 GLN A CA 1
ATOM 846 C C . GLN A 1 107 ? -11.934 -1.693 19.838 1.00 87.62 107 GLN A C 1
ATOM 848 O O . GLN A 1 107 ? -11.898 -0.510 19.507 1.00 87.62 107 GLN A O 1
ATOM 853 N N . VAL A 1 108 ? -10.924 -2.271 20.491 1.00 83.56 1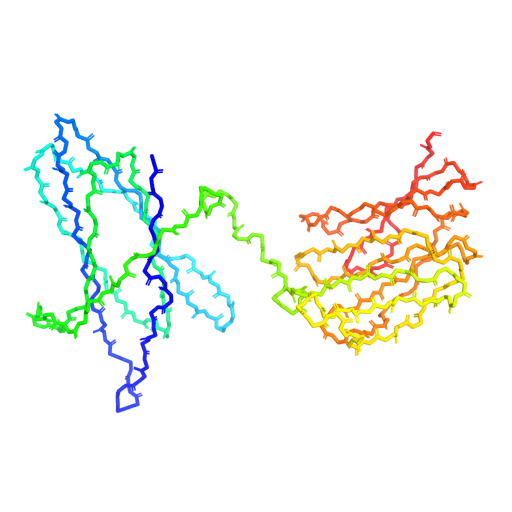08 VAL A N 1
ATOM 854 C CA . VAL A 1 108 ? -9.657 -1.576 20.761 1.00 83.56 108 VAL A CA 1
ATOM 855 C C . VAL A 1 108 ? -8.781 -1.636 19.518 1.00 83.56 108 VAL A C 1
ATOM 857 O O . VAL A 1 108 ? -8.536 -2.724 19.004 1.00 83.56 108 VAL A O 1
ATOM 860 N N . VAL A 1 109 ? -8.269 -0.490 19.075 1.00 78.62 109 VAL A N 1
ATOM 861 C CA . VAL A 1 109 ? -7.313 -0.415 17.961 1.00 78.62 109 VAL A CA 1
ATOM 862 C C . VAL A 1 109 ? -5.964 0.134 18.434 1.00 78.62 109 VAL A C 1
ATOM 864 O O . VAL A 1 109 ? -5.882 0.869 19.424 1.00 78.62 109 VAL A O 1
ATOM 867 N N . GLY A 1 110 ? -4.887 -0.290 17.764 1.00 66.69 110 GLY A N 1
ATOM 868 C CA . GLY A 1 110 ? -3.511 0.117 18.073 1.00 66.69 110 GLY A CA 1
ATOM 869 C C . GLY A 1 110 ? -3.292 1.626 17.920 1.00 66.69 110 GLY A C 1
ATOM 870 O O . GLY A 1 110 ? -4.044 2.298 17.220 1.00 66.69 110 GLY A O 1
ATOM 871 N N . ARG A 1 111 ? -2.262 2.174 18.586 1.00 55.19 111 ARG A N 1
ATOM 872 C CA . ARG A 1 111 ? -2.007 3.631 18.645 1.00 55.19 111 ARG A CA 1
ATOM 873 C C . ARG A 1 111 ? -1.682 4.281 17.297 1.00 55.19 111 ARG A C 1
ATOM 875 O O . ARG A 1 111 ? -1.830 5.492 17.184 1.00 55.19 111 ARG A O 1
ATOM 882 N N . ASP A 1 112 ? -1.332 3.491 16.290 1.00 52.47 112 ASP A N 1
ATOM 883 C CA . ASP A 1 112 ? -0.958 3.966 14.952 1.00 52.47 112 ASP A CA 1
ATOM 884 C C . ASP A 1 112 ? -2.173 4.392 14.104 1.00 52.47 112 ASP A C 1
ATOM 886 O O . ASP A 1 112 ? -2.047 4.688 12.922 1.00 52.47 112 ASP A O 1
ATOM 890 N N . PHE A 1 113 ? -3.374 4.411 14.694 1.00 49.19 113 PHE A N 1
ATOM 891 C CA . PHE A 1 113 ? -4.622 4.662 13.976 1.00 49.19 113 PHE A CA 1
ATOM 892 C C . PHE A 1 113 ? -4.937 6.153 13.758 1.00 49.19 113 PHE A C 1
ATOM 894 O O . PHE A 1 113 ? -5.681 6.511 12.846 1.00 49.19 113 PHE A O 1
ATOM 901 N N . PHE A 1 114 ? -4.382 7.040 14.587 1.00 44.78 114 PHE A N 1
ATOM 902 C CA . PHE A 1 114 ? -4.634 8.479 14.511 1.00 44.78 114 PHE A CA 1
ATOM 903 C C . PHE A 1 114 ? -3.343 9.268 14.345 1.00 44.78 114 PHE A C 1
ATOM 905 O O . PHE A 1 114 ? -2.821 9.871 15.279 1.00 44.78 114 PHE A O 1
ATOM 912 N N . GLY A 1 115 ? -2.846 9.262 13.118 1.00 37.44 115 GLY A N 1
ATOM 913 C CA . GLY A 1 115 ? -1.678 10.011 12.689 1.00 37.44 115 GLY A CA 1
ATOM 914 C C . GLY A 1 115 ? -1.292 9.498 11.316 1.00 37.44 115 GLY A C 1
ATOM 915 O O . GLY A 1 115 ? -0.883 8.352 11.204 1.00 37.44 115 GLY A O 1
ATOM 916 N N . SER A 1 116 ? -1.460 10.348 10.301 1.00 33.06 116 SER A N 1
ATOM 917 C CA . SER A 1 116 ? -1.640 10.022 8.879 1.00 33.06 116 SER A CA 1
ATOM 918 C C . SER A 1 116 ? -3.011 9.406 8.579 1.00 33.06 116 SER A C 1
ATOM 920 O O . SER A 1 116 ? -3.557 8.632 9.363 1.00 33.06 116 SER A O 1
ATOM 922 N N . SER A 1 117 ? -3.614 9.806 7.453 1.00 36.66 117 SER A N 1
ATOM 923 C CA . SER A 1 117 ? -4.573 8.966 6.728 1.00 36.66 117 SER A CA 1
ATOM 924 C C . SER A 1 117 ? -4.158 7.513 6.899 1.00 36.66 117 SER A C 1
ATOM 926 O O . SER A 1 117 ? -2.955 7.268 6.825 1.00 36.66 117 SER A O 1
ATOM 928 N N . LYS A 1 118 ? -5.089 6.561 7.092 1.00 43.97 118 LYS A N 1
ATOM 929 C CA . LYS A 1 118 ? -4.763 5.147 6.839 1.00 43.97 118 LYS A CA 1
ATOM 930 C C . LYS A 1 118 ? -3.844 5.151 5.624 1.00 43.97 118 LYS A C 1
ATOM 932 O O . LYS A 1 118 ? -4.262 5.676 4.591 1.00 43.97 118 LYS A O 1
ATOM 937 N N . GLU A 1 119 ? -2.598 4.707 5.779 1.00 46.94 119 GLU A N 1
ATOM 938 C CA . GLU A 1 119 ? -1.761 4.349 4.646 1.00 46.94 119 GLU A CA 1
ATOM 939 C C . GLU A 1 119 ? -2.664 3.342 3.934 1.00 46.94 119 GLU A C 1
ATOM 941 O O . GLU A 1 119 ? -2.879 2.242 4.450 1.00 46.94 119 GLU A O 1
ATOM 946 N N . GLN A 1 120 ? -3.411 3.795 2.918 1.00 50.22 120 GLN A N 1
ATOM 947 C CA . GLN A 1 120 ? -4.458 3.009 2.278 1.00 50.22 120 GLN A CA 1
ATOM 948 C C . GLN A 1 120 ? -3.698 2.022 1.415 1.00 50.22 120 GLN A C 1
ATOM 950 O O . GLN A 1 120 ? -3.570 2.180 0.202 1.00 50.22 120 GLN A O 1
ATOM 955 N N . LYS A 1 121 ? -3.101 1.035 2.087 1.00 53.72 121 LYS A N 1
ATOM 956 C CA . LYS A 1 121 ? -2.489 -0.104 1.449 1.00 53.72 121 LYS A CA 1
ATOM 957 C C . LYS A 1 121 ? -3.600 -0.734 0.653 1.00 53.72 121 LYS A C 1
ATOM 959 O O . LYS A 1 121 ? -4.694 -0.973 1.161 1.00 53.72 121 LYS A O 1
ATOM 964 N N . GLN A 1 122 ? -3.331 -0.921 -0.623 1.00 64.75 122 GLN A N 1
ATOM 965 C CA . GLN A 1 122 ? -4.317 -1.483 -1.514 1.00 64.75 122 GLN A CA 1
ATOM 966 C C . GLN A 1 122 ? -4.731 -2.871 -0.990 1.00 64.75 122 GLN A C 1
ATOM 968 O O . GLN A 1 122 ? -3.874 -3.755 -0.927 1.00 64.75 122 GLN A O 1
ATOM 973 N N . PRO A 1 123 ? -6.007 -3.097 -0.617 1.00 59.25 123 PRO A N 1
ATOM 974 C CA . PRO A 1 123 ? -6.420 -4.292 0.128 1.00 59.25 123 PRO A CA 1
ATOM 975 C C . PRO A 1 123 ? -6.198 -5.583 -0.668 1.00 59.25 123 PRO A C 1
ATOM 977 O O . PRO A 1 123 ? -5.997 -6.651 -0.107 1.00 59.25 123 PRO A O 1
ATOM 980 N N . TYR A 1 124 ? -6.147 -5.494 -2.001 1.00 70.19 124 TYR A N 1
ATOM 981 C CA . TYR A 1 124 ? -5.808 -6.622 -2.872 1.00 70.19 124 TYR A CA 1
ATOM 982 C C . TYR A 1 124 ? -4.338 -7.061 -2.792 1.00 70.19 124 TYR A C 1
ATOM 984 O O . TYR A 1 124 ? -3.985 -8.065 -3.412 1.00 70.19 124 TYR A O 1
ATOM 992 N N . LEU A 1 125 ? -3.473 -6.313 -2.106 1.00 73.94 125 LEU A N 1
ATOM 993 C CA . LEU A 1 125 ? -2.098 -6.707 -1.796 1.00 73.94 125 LEU A CA 1
ATOM 994 C C . LEU A 1 125 ? -1.974 -7.383 -0.428 1.00 73.94 125 LEU A C 1
ATOM 996 O O . LEU A 1 125 ? -0.929 -7.966 -0.146 1.00 73.94 125 LEU A O 1
ATOM 1000 N N . GLU A 1 126 ? -3.006 -7.315 0.415 1.00 77.00 126 GLU A N 1
ATOM 1001 C CA . GLU A 1 126 ? -2.993 -7.987 1.711 1.00 77.00 126 GLU A CA 1
ATOM 1002 C C . GLU A 1 126 ? -2.866 -9.502 1.527 1.00 77.00 126 GLU A C 1
ATOM 1004 O O . GLU A 1 126 ? -3.396 -10.082 0.577 1.00 77.00 126 GLU A O 1
ATOM 1009 N N . ASN A 1 127 ? -2.138 -10.143 2.443 1.00 78.94 127 ASN A N 1
ATOM 1010 C CA . ASN A 1 127 ? -1.860 -11.580 2.432 1.00 78.94 127 ASN A CA 1
ATOM 1011 C C . ASN A 1 127 ? -1.156 -12.089 1.161 1.00 78.94 127 ASN A C 1
ATOM 1013 O O . ASN A 1 127 ? -1.218 -13.282 0.877 1.00 78.94 127 ASN A O 1
ATOM 1017 N N . LYS A 1 128 ? -0.476 -11.225 0.395 1.00 85.38 128 LYS A N 1
ATOM 1018 C CA . LYS A 1 128 ? 0.357 -11.638 -0.741 1.00 85.38 128 LYS A CA 1
ATOM 1019 C C . LYS A 1 128 ? 1.835 -11.449 -0.433 1.00 85.38 128 LYS A C 1
ATOM 1021 O O . LYS A 1 128 ? 2.281 -10.347 -0.126 1.00 85.38 128 LYS A O 1
ATOM 1026 N N . ASN A 1 129 ? 2.598 -12.517 -0.619 1.00 90.25 129 ASN A N 1
ATOM 1027 C CA . ASN A 1 129 ? 4.048 -12.475 -0.702 1.00 90.25 129 ASN A CA 1
ATOM 1028 C C . ASN A 1 129 ? 4.482 -12.401 -2.165 1.00 90.25 129 ASN A C 1
ATOM 1030 O O . ASN A 1 129 ? 3.944 -13.089 -3.032 1.00 90.25 129 ASN A O 1
ATOM 1034 N N . PHE A 1 130 ? 5.489 -11.578 -2.427 1.00 95.31 130 PHE A N 1
ATOM 1035 C CA . PHE A 1 130 ? 6.065 -11.382 -3.750 1.00 95.31 130 PHE A CA 1
ATOM 1036 C C . PHE A 1 130 ? 7.503 -11.885 -3.730 1.00 95.31 130 PHE A C 1
ATOM 1038 O O . PHE A 1 130 ? 8.330 -11.375 -2.976 1.00 95.31 130 PHE A O 1
ATOM 1045 N N . VAL A 1 131 ? 7.794 -12.901 -4.538 1.00 96.25 131 VAL A N 1
ATOM 1046 C CA . VAL A 1 131 ? 9.094 -13.577 -4.551 1.00 96.25 131 VAL A CA 1
ATOM 1047 C C . VAL A 1 131 ? 9.664 -13.541 -5.955 1.00 96.25 131 VAL A C 1
ATOM 1049 O O . VAL A 1 131 ? 9.036 -13.999 -6.905 1.00 96.25 131 VAL A O 1
ATOM 1052 N N . ILE A 1 132 ? 10.868 -13.000 -6.089 1.00 96.75 132 ILE A N 1
ATOM 1053 C CA . ILE A 1 132 ? 11.594 -13.001 -7.353 1.00 96.75 132 ILE A CA 1
ATOM 1054 C C . ILE A 1 132 ? 12.323 -14.336 -7.512 1.00 96.75 132 ILE A C 1
ATOM 1056 O O . ILE A 1 132 ? 13.007 -14.786 -6.595 1.00 96.75 132 ILE A O 1
ATOM 1060 N N . ASN A 1 133 ? 12.227 -14.934 -8.698 1.00 95.25 133 ASN A N 1
ATOM 1061 C CA . ASN A 1 133 ? 13.103 -16.023 -9.111 1.00 95.25 133 ASN A CA 1
ATOM 1062 C C . ASN A 1 133 ? 14.022 -15.527 -10.232 1.00 95.25 133 ASN A C 1
ATOM 1064 O O . ASN A 1 133 ? 13.579 -15.288 -11.360 1.00 95.25 133 ASN A O 1
ATOM 1068 N N . GLN A 1 134 ? 15.302 -15.370 -9.891 1.00 94.75 134 GLN A N 1
ATOM 1069 C CA . GLN A 1 134 ? 16.314 -14.818 -10.785 1.00 94.75 134 GLN A CA 1
ATOM 1070 C C . GLN A 1 134 ? 16.590 -15.713 -11.998 1.00 94.75 134 GLN A C 1
ATOM 1072 O O . GLN A 1 134 ? 16.749 -15.200 -13.101 1.00 94.75 134 GLN A O 1
ATOM 1077 N N . GLU A 1 135 ? 16.620 -17.031 -11.804 1.00 92.69 135 GLU A N 1
ATOM 1078 C CA . GLU A 1 135 ? 16.966 -17.995 -12.856 1.00 92.69 135 GLU A CA 1
ATOM 1079 C C . GLU A 1 135 ? 15.858 -18.108 -13.906 1.00 92.69 135 GLU A C 1
ATOM 1081 O O . GLU A 1 135 ? 16.121 -18.197 -15.104 1.00 92.69 135 GLU A O 1
ATOM 1086 N N . ASN A 1 136 ? 14.603 -18.019 -13.463 1.00 95.69 136 ASN A N 1
ATOM 1087 C CA . ASN A 1 136 ? 13.440 -18.163 -14.335 1.00 95.69 136 ASN A CA 1
ATOM 1088 C C . ASN A 1 136 ? 12.913 -16.829 -14.889 1.00 95.69 136 ASN A C 1
ATOM 1090 O O . ASN A 1 136 ? 12.000 -16.842 -15.709 1.00 95.69 136 ASN A O 1
ATOM 1094 N N . ASN A 1 137 ? 13.471 -15.686 -14.468 1.00 97.88 137 ASN A N 1
ATOM 1095 C CA . ASN A 1 137 ? 13.019 -14.343 -14.859 1.00 97.88 137 ASN A CA 1
ATOM 1096 C C . ASN A 1 137 ? 11.524 -14.108 -14.565 1.00 97.88 137 ASN A C 1
ATOM 1098 O O . ASN A 1 137 ? 10.774 -13.602 -15.403 1.00 97.88 137 ASN A O 1
ATOM 1102 N N . ILE A 1 138 ? 11.079 -14.492 -13.364 1.00 98.06 138 ILE A N 1
ATOM 1103 C CA . ILE A 1 138 ? 9.681 -14.340 -12.931 1.00 98.06 138 ILE A CA 1
ATOM 1104 C C . ILE A 1 138 ? 9.559 -13.668 -11.562 1.00 98.06 138 ILE A C 1
ATOM 1106 O O . ILE A 1 138 ? 10.426 -13.797 -10.695 1.00 98.06 138 ILE A O 1
ATOM 1110 N N . LEU A 1 139 ? 8.414 -13.022 -11.352 1.00 98.12 139 LEU A N 1
ATOM 1111 C CA . LEU A 1 139 ? 7.859 -12.700 -10.044 1.00 98.12 139 LEU A CA 1
ATOM 1112 C C . LEU A 1 139 ? 6.745 -13.700 -9.711 1.00 98.12 139 LEU A C 1
ATOM 1114 O O . LEU A 1 139 ? 5.775 -13.828 -10.458 1.00 98.12 139 LEU A O 1
ATOM 1118 N N . MET A 1 140 ? 6.855 -14.382 -8.579 1.00 97.56 140 MET A N 1
ATOM 1119 C CA . MET A 1 140 ? 5.806 -15.234 -8.025 1.00 97.56 140 MET A CA 1
ATOM 1120 C C . MET A 1 140 ? 4.987 -14.452 -7.002 1.00 97.56 140 MET A C 1
ATOM 1122 O O . MET A 1 140 ? 5.537 -13.762 -6.144 1.00 97.56 140 MET A O 1
ATOM 1126 N N . VAL A 1 141 ? 3.670 -14.583 -7.093 1.00 96.75 141 VAL A N 1
ATOM 1127 C CA . VAL A 1 141 ? 2.701 -14.058 -6.133 1.00 96.75 141 VAL A CA 1
ATOM 1128 C C . VAL A 1 141 ? 2.180 -15.241 -5.339 1.00 96.75 141 VAL A C 1
ATOM 1130 O O . VAL A 1 141 ? 1.602 -16.154 -5.925 1.00 96.75 141 VAL A O 1
ATOM 1133 N N . ILE A 1 142 ? 2.403 -15.237 -4.033 1.00 90.38 142 ILE A N 1
ATOM 1134 C CA . ILE A 1 142 ? 2.102 -16.350 -3.133 1.00 90.38 142 ILE A CA 1
ATOM 1135 C C . ILE A 1 142 ? 1.081 -15.875 -2.106 1.00 90.38 142 ILE A C 1
ATOM 1137 O O . ILE A 1 142 ? 1.255 -14.809 -1.516 1.00 90.38 142 ILE A O 1
ATOM 1141 N N . ASP A 1 143 ? 0.026 -16.649 -1.881 1.00 81.25 143 ASP A N 1
ATOM 1142 C CA . ASP A 1 143 ? -0.900 -16.407 -0.778 1.00 81.25 143 ASP A CA 1
ATOM 1143 C C . ASP A 1 143 ? -0.193 -16.729 0.547 1.00 81.25 143 ASP A C 1
ATOM 1145 O O . ASP A 1 143 ? 0.265 -17.843 0.781 1.00 81.25 143 ASP A O 1
ATOM 1149 N N . GLN A 1 144 ? -0.073 -15.745 1.431 1.00 83.75 144 GLN A N 1
ATOM 1150 C CA . GLN A 1 144 ? 0.688 -15.860 2.674 1.00 83.75 144 GLN A CA 1
ATOM 1151 C C . GLN A 1 144 ? 0.055 -16.846 3.668 1.00 83.75 144 GLN A C 1
ATOM 1153 O O . GLN A 1 144 ? 0.756 -17.398 4.516 1.00 83.75 144 GLN A O 1
ATOM 1158 N N . ARG A 1 145 ? -1.257 -17.081 3.590 1.00 84.75 145 ARG A N 1
ATOM 1159 C CA . ARG A 1 145 ? -1.964 -17.964 4.525 1.00 84.75 145 ARG A CA 1
ATOM 1160 C C . ARG A 1 145 ? -1.829 -19.427 4.120 1.00 84.75 145 ARG A C 1
ATOM 1162 O O . ARG A 1 145 ? -1.646 -20.282 4.977 1.00 84.75 145 ARG A O 1
ATOM 1169 N N . THR A 1 146 ? -1.949 -19.703 2.829 1.00 87.19 146 THR A N 1
ATOM 1170 C CA . THR A 1 146 ? -1.962 -21.060 2.262 1.00 87.19 146 THR A CA 1
ATOM 1171 C C . THR A 1 146 ? -0.602 -21.491 1.723 1.00 87.19 146 THR A C 1
ATOM 1173 O O . THR A 1 146 ? -0.369 -22.682 1.563 1.00 87.19 146 THR A O 1
ATOM 1176 N N . GLN A 1 147 ? 0.305 -20.536 1.489 1.00 89.62 147 GLN A N 1
ATOM 1177 C CA . GLN A 1 147 ? 1.592 -20.724 0.810 1.00 89.62 147 GLN A CA 1
ATOM 1178 C C . GLN A 1 147 ? 1.458 -21.192 -0.651 1.00 89.62 147 GLN A C 1
ATOM 1180 O O . GLN A 1 147 ? 2.428 -21.653 -1.250 1.00 89.62 147 GLN A O 1
ATOM 1185 N N . GLU A 1 148 ? 0.277 -21.039 -1.255 1.00 90.31 148 GLU A N 1
ATOM 1186 C CA . GLU A 1 148 ? 0.034 -21.407 -2.648 1.00 90.31 148 GLU A CA 1
ATOM 1187 C C . GLU A 1 148 ? 0.438 -20.292 -3.618 1.00 90.31 148 GLU A C 1
ATOM 1189 O O . GLU A 1 148 ? 0.291 -19.099 -3.337 1.00 90.31 148 GLU A O 1
ATOM 1194 N N . VAL A 1 149 ? 0.923 -20.674 -4.803 1.00 93.38 149 VAL A N 1
ATOM 1195 C CA . VAL A 1 149 ? 1.234 -19.724 -5.879 1.00 93.38 149 VAL A CA 1
ATOM 1196 C C . VAL A 1 149 ? -0.067 -19.263 -6.533 1.00 93.38 149 VAL A C 1
ATOM 1198 O O . VAL A 1 149 ? -0.725 -20.018 -7.240 1.00 93.38 149 VAL A O 1
ATOM 1201 N N . ILE A 1 150 ? -0.402 -17.987 -6.347 1.00 90.06 150 ILE A N 1
ATOM 1202 C CA . ILE A 1 150 ? -1.537 -17.320 -6.992 1.00 90.06 150 ILE A CA 1
ATOM 1203 C C . ILE A 1 150 ? -1.234 -17.075 -8.473 1.00 90.06 150 ILE A C 1
ATOM 1205 O O . ILE A 1 150 ? -2.093 -17.262 -9.334 1.00 90.06 150 ILE A O 1
ATOM 1209 N N . LYS A 1 151 ? -0.029 -16.573 -8.776 1.00 92.75 151 LYS A N 1
ATOM 1210 C CA . LYS A 1 151 ? 0.359 -16.215 -10.146 1.00 92.75 151 LYS A CA 1
ATOM 1211 C C . LYS A 1 151 ? 1.869 -16.150 -10.317 1.00 92.75 151 LYS A C 1
ATOM 1213 O O . LYS A 1 151 ? 2.584 -15.696 -9.429 1.00 92.75 151 LYS A O 1
ATOM 1218 N N . THR A 1 152 ? 2.333 -16.510 -11.506 1.00 97.19 152 THR A N 1
ATOM 1219 C CA . THR A 1 152 ? 3.699 -16.266 -11.977 1.00 97.19 152 THR A CA 1
ATOM 1220 C C . THR A 1 152 ? 3.668 -15.207 -13.073 1.00 97.19 152 THR A C 1
ATOM 1222 O O . THR A 1 152 ? 2.932 -15.347 -14.050 1.00 97.19 152 THR A O 1
ATOM 1225 N N . ILE A 1 153 ? 4.443 -14.140 -12.913 1.00 98.19 153 ILE A N 1
ATOM 1226 C CA . ILE A 1 153 ? 4.472 -12.995 -13.825 1.00 98.19 153 ILE A CA 1
ATOM 1227 C C . ILE A 1 153 ? 5.870 -12.917 -14.447 1.00 98.19 153 ILE A C 1
ATOM 1229 O O . ILE A 1 153 ? 6.838 -12.775 -13.697 1.00 98.19 153 ILE A O 1
ATOM 1233 N N . PRO A 1 154 ? 6.006 -12.997 -15.782 1.00 98.25 154 PRO A N 1
ATOM 1234 C CA . PRO A 1 154 ? 7.285 -12.776 -16.450 1.00 98.25 154 PRO A CA 1
ATOM 1235 C C . PRO A 1 154 ? 7.814 -11.360 -16.197 1.00 98.25 154 PRO A C 1
ATOM 1237 O O . PRO A 1 154 ? 7.059 -10.388 -16.260 1.00 98.25 154 PRO A O 1
ATOM 1240 N N . VAL A 1 155 ? 9.112 -11.249 -15.931 1.00 98.62 155 VAL A N 1
ATOM 1241 C CA . VAL A 1 155 ? 9.837 -9.978 -15.780 1.00 98.62 155 VAL A CA 1
ATOM 1242 C C . VAL A 1 155 ? 11.083 -9.978 -16.675 1.00 98.62 155 VAL A C 1
ATOM 1244 O O . VAL A 1 155 ? 11.263 -10.874 -17.500 1.00 98.62 155 VAL A O 1
ATOM 1247 N N . GLY A 1 156 ? 11.924 -8.946 -16.576 1.00 98.06 156 GLY A N 1
ATOM 1248 C CA . GLY A 1 156 ? 13.178 -8.875 -17.331 1.00 98.06 156 GLY A CA 1
ATOM 1249 C C . GLY A 1 156 ? 14.247 -9.857 -16.833 1.00 98.06 156 GLY A C 1
ATOM 1250 O O . GLY A 1 156 ? 14.040 -10.616 -15.891 1.00 98.06 156 GLY A O 1
ATOM 1251 N N . HIS A 1 157 ? 15.423 -9.832 -17.465 1.00 98.25 157 HIS A N 1
ATOM 1252 C CA . HIS A 1 157 ? 16.492 -10.789 -17.184 1.00 98.25 157 HIS A CA 1
ATOM 1253 C C . HIS A 1 157 ? 17.224 -10.511 -15.869 1.00 98.25 157 HIS A C 1
ATOM 1255 O O . HIS A 1 157 ? 17.599 -9.369 -15.581 1.00 98.25 157 HIS A O 1
ATOM 1261 N N . LYS A 1 158 ? 17.518 -11.588 -15.129 1.00 97.50 158 LYS A N 1
ATOM 1262 C CA . LYS A 1 158 ? 18.181 -11.568 -13.816 1.00 97.50 158 LYS A CA 1
ATOM 1263 C C . LYS A 1 158 ? 17.526 -10.546 -12.869 1.00 97.50 158 LYS A C 1
ATOM 1265 O O . LYS A 1 158 ? 18.179 -9.568 -12.488 1.00 97.50 158 LYS A O 1
ATOM 1270 N N . PRO A 1 159 ? 16.235 -10.713 -12.537 1.00 98.31 159 PRO A N 1
ATOM 1271 C CA . PRO A 1 159 ? 15.560 -9.839 -11.588 1.00 98.31 159 PRO A CA 1
ATOM 1272 C C . PRO A 1 159 ? 16.251 -9.901 -10.222 1.00 98.31 159 PRO A C 1
ATOM 1274 O O . PRO A 1 159 ? 16.664 -10.974 -9.784 1.00 98.31 159 PRO A O 1
ATOM 1277 N N . HIS A 1 160 ? 16.412 -8.748 -9.572 1.00 97.12 160 HIS A N 1
ATOM 1278 C CA . HIS A 1 160 ? 17.252 -8.619 -8.380 1.00 97.12 160 HIS A CA 1
ATOM 1279 C C . HIS A 1 160 ? 16.545 -7.907 -7.225 1.00 97.12 160 HIS A C 1
ATOM 1281 O O . HIS A 1 160 ? 16.421 -8.461 -6.137 1.00 97.12 160 HIS A O 1
ATOM 1287 N N . GLY A 1 161 ? 16.064 -6.686 -7.452 1.00 96.75 161 GLY A N 1
ATOM 1288 C CA . GLY A 1 161 ? 15.374 -5.886 -6.446 1.00 96.75 161 GLY A CA 1
ATOM 1289 C C . GLY A 1 161 ? 13.864 -5.877 -6.652 1.00 96.75 161 GLY A C 1
ATOM 1290 O O . GLY A 1 161 ? 13.372 -5.922 -7.778 1.00 96.75 161 GLY A O 1
ATOM 1291 N N . LEU A 1 162 ? 13.131 -5.770 -5.544 1.00 97.62 162 LEU A N 1
ATOM 1292 C CA . LEU A 1 162 ? 11.675 -5.690 -5.501 1.00 97.62 162 LEU A CA 1
ATOM 1293 C C . LEU A 1 162 ? 11.247 -4.508 -4.631 1.00 97.62 162 LEU A C 1
ATOM 1295 O O . LEU A 1 162 ? 11.732 -4.355 -3.512 1.00 97.62 162 LEU A O 1
ATOM 1299 N N . GLY A 1 163 ? 10.294 -3.716 -5.111 1.00 96.81 163 GLY A N 1
ATOM 1300 C CA . GLY A 1 163 ? 9.630 -2.684 -4.324 1.00 96.81 163 GLY A CA 1
ATOM 1301 C C . GLY A 1 163 ? 8.135 -2.655 -4.606 1.00 96.81 163 GLY A C 1
ATOM 1302 O O . GLY A 1 163 ? 7.710 -2.828 -5.743 1.00 96.81 163 GLY A O 1
ATOM 1303 N N . VAL A 1 164 ? 7.326 -2.412 -3.578 1.00 95.25 164 VAL A N 1
ATOM 1304 C CA . VAL A 1 164 ? 5.872 -2.257 -3.710 1.00 95.25 164 VAL A CA 1
ATOM 1305 C C . VAL A 1 164 ? 5.498 -0.859 -3.244 1.00 95.25 164 VAL A C 1
ATOM 1307 O O . VAL A 1 164 ? 5.917 -0.438 -2.169 1.00 95.25 164 VAL A O 1
ATOM 1310 N N . ASN A 1 165 ? 4.724 -0.132 -4.047 1.00 89.06 165 ASN A N 1
ATOM 1311 C CA . ASN A 1 165 ? 4.080 1.095 -3.605 1.00 89.06 165 ASN A CA 1
ATOM 1312 C C . ASN A 1 165 ? 2.750 0.729 -2.930 1.00 89.06 165 ASN A C 1
ATOM 1314 O O . ASN A 1 165 ? 1.820 0.335 -3.639 1.00 89.06 165 ASN A O 1
ATOM 1318 N N . PRO A 1 166 ? 2.630 0.853 -1.595 1.00 80.06 166 PRO A N 1
ATOM 1319 C CA . PRO A 1 166 ? 1.403 0.491 -0.894 1.00 80.06 166 PRO A CA 1
ATOM 1320 C C . PRO A 1 166 ? 0.204 1.351 -1.311 1.00 80.06 166 PRO A C 1
ATOM 1322 O O . PRO A 1 166 ? -0.907 0.831 -1.349 1.00 80.06 166 PRO A O 1
ATOM 1325 N N . HIS A 1 167 ? 0.426 2.618 -1.677 1.00 80.50 167 HIS A N 1
ATOM 1326 C CA . HIS A 1 167 ? -0.630 3.574 -2.020 1.00 80.50 167 HIS A CA 1
ATOM 1327 C C . HIS A 1 167 ? -1.213 3.337 -3.411 1.00 80.50 167 HIS A C 1
ATOM 1329 O O . HIS A 1 167 ? -2.427 3.347 -3.589 1.00 80.50 167 HIS A O 1
ATOM 1335 N N . THR A 1 168 ? -0.366 3.095 -4.413 1.00 83.81 168 THR A N 1
ATOM 1336 C CA . THR A 1 168 ? -0.821 2.867 -5.800 1.00 83.81 168 THR A CA 1
ATOM 1337 C C . THR A 1 168 ? -1.003 1.388 -6.136 1.00 83.81 168 THR A C 1
ATOM 1339 O O . THR A 1 168 ? -1.522 1.040 -7.197 1.00 83.81 168 THR A O 1
ATOM 1342 N N . GLY A 1 169 ? -0.539 0.502 -5.254 1.00 86.88 169 GLY A N 1
ATOM 1343 C CA . GLY A 1 169 ? -0.528 -0.943 -5.447 1.00 86.88 169 GLY A CA 1
ATOM 1344 C C . GLY A 1 169 ? 0.369 -1.407 -6.591 1.00 86.88 169 GLY A C 1
ATOM 1345 O O . GLY A 1 169 ? 0.152 -2.475 -7.159 1.00 86.88 169 GLY A O 1
ATOM 1346 N N . ARG A 1 170 ? 1.344 -0.585 -6.985 1.00 94.06 170 ARG A N 1
ATOM 1347 C CA . ARG A 1 170 ? 2.290 -0.886 -8.063 1.00 94.06 170 ARG A CA 1
ATOM 1348 C C . ARG A 1 170 ? 3.475 -1.671 -7.522 1.00 94.06 170 ARG A C 1
ATOM 1350 O O . ARG A 1 170 ? 3.995 -1.349 -6.457 1.00 94.06 170 ARG A O 1
ATOM 1357 N N . ILE A 1 171 ? 3.916 -2.669 -8.274 1.00 98.12 171 ILE A N 1
ATOM 1358 C CA . ILE A 1 171 ? 5.065 -3.508 -7.936 1.00 98.12 171 ILE A CA 1
ATOM 1359 C C . ILE A 1 171 ? 6.165 -3.235 -8.960 1.00 98.12 171 ILE A C 1
ATOM 1361 O O . ILE A 1 171 ? 5.899 -3.153 -10.157 1.00 98.12 171 ILE A O 1
ATOM 1365 N N . TYR A 1 172 ? 7.392 -3.084 -8.484 1.00 98.50 172 TYR A N 1
ATOM 1366 C CA . TYR A 1 172 ? 8.559 -2.698 -9.262 1.00 98.50 172 TYR A CA 1
ATOM 1367 C C . TYR A 1 172 ? 9.638 -3.754 -9.082 1.00 98.50 172 TYR A C 1
ATOM 1369 O O . TYR A 1 172 ? 10.057 -4.020 -7.956 1.00 98.50 172 TYR A O 1
ATOM 1377 N N . VAL A 1 173 ? 10.088 -4.338 -10.187 1.00 98.75 173 VAL A N 1
ATOM 1378 C CA . VAL A 1 173 ? 11.153 -5.342 -10.202 1.00 98.75 173 VAL A CA 1
ATOM 1379 C C . VAL A 1 173 ? 12.317 -4.800 -11.011 1.00 98.75 173 VAL A C 1
ATOM 1381 O O . VAL A 1 173 ? 12.154 -4.541 -12.201 1.00 98.75 173 VAL A O 1
ATOM 1384 N N . SER A 1 174 ? 13.479 -4.605 -10.392 1.00 98.56 174 SER A N 1
ATOM 1385 C CA . SER A 1 174 ? 14.698 -4.262 -11.126 1.00 98.56 174 SER A CA 1
ATOM 1386 C C . SER A 1 174 ? 15.293 -5.514 -11.761 1.00 98.56 174 SER A C 1
ATOM 1388 O O . SER A 1 174 ? 15.466 -6.544 -11.111 1.00 98.56 174 SER A O 1
ATOM 1390 N N . ASN A 1 175 ? 15.626 -5.415 -13.043 1.00 98.69 175 ASN A N 1
ATOM 1391 C CA . ASN A 1 175 ? 16.152 -6.515 -13.837 1.00 98.69 175 ASN A CA 1
ATOM 1392 C C . ASN A 1 175 ? 17.608 -6.230 -14.184 1.00 98.69 175 ASN A C 1
ATOM 1394 O O . ASN A 1 175 ? 17.914 -5.510 -15.142 1.00 98.69 175 ASN A O 1
ATOM 1398 N N . LYS A 1 176 ? 18.512 -6.794 -13.380 1.00 98.19 176 LYS A N 1
ATOM 1399 C CA . LYS A 1 176 ? 19.952 -6.530 -13.440 1.00 98.19 176 LYS A CA 1
ATOM 1400 C C . LYS A 1 176 ? 20.542 -6.865 -14.808 1.00 98.19 176 LYS A C 1
ATOM 1402 O O . LYS A 1 176 ? 21.370 -6.120 -15.318 1.00 98.19 176 LYS A O 1
ATOM 1407 N N . GLY A 1 177 ? 20.100 -7.965 -15.414 1.00 97.69 177 GLY A N 1
ATOM 1408 C CA . GLY A 1 177 ? 20.584 -8.434 -16.713 1.00 97.69 177 GLY A CA 1
ATOM 1409 C C . GLY A 1 177 ? 20.029 -7.654 -17.905 1.00 97.69 177 GLY A C 1
ATOM 1410 O O . GLY A 1 177 ? 20.671 -7.615 -18.948 1.00 97.69 177 GLY A O 1
ATOM 1411 N N . SER A 1 178 ? 18.862 -7.020 -17.760 1.00 98.12 178 SER A N 1
ATOM 1412 C CA . SER A 1 178 ? 18.216 -6.248 -18.835 1.00 98.12 178 SER A CA 1
ATOM 1413 C C . SER A 1 178 ? 18.357 -4.735 -18.707 1.00 98.12 178 SER A C 1
ATOM 1415 O O . SER A 1 178 ? 17.888 -4.022 -19.590 1.00 98.12 178 SER A O 1
ATOM 1417 N N . ASN A 1 179 ? 18.975 -4.233 -17.634 1.00 98.50 179 ASN A N 1
ATOM 1418 C CA . ASN A 1 179 ? 19.134 -2.797 -17.369 1.00 98.50 179 ASN A CA 1
ATOM 1419 C C . ASN A 1 179 ? 17.799 -2.027 -17.380 1.00 98.50 179 ASN A C 1
ATOM 1421 O O . ASN A 1 179 ? 17.695 -0.910 -17.889 1.00 98.50 179 ASN A O 1
ATOM 1425 N N . ASN A 1 180 ? 16.745 -2.651 -16.853 1.00 98.75 180 ASN A N 1
ATOM 1426 C CA . ASN A 1 180 ? 15.408 -2.071 -16.830 1.00 98.75 180 ASN A CA 1
ATOM 1427 C C . ASN A 1 180 ? 14.660 -2.412 -15.535 1.00 98.75 180 ASN A C 1
ATOM 1429 O O . ASN A 1 180 ? 15.121 -3.214 -14.722 1.00 98.75 180 ASN A O 1
ATOM 1433 N N . VAL A 1 181 ? 13.504 -1.784 -15.344 1.00 98.88 181 VAL A N 1
ATOM 1434 C CA . VAL A 1 181 ? 12.561 -2.063 -14.262 1.00 98.88 181 VAL A CA 1
ATOM 1435 C C . VAL A 1 181 ? 11.231 -2.486 -14.866 1.00 98.88 181 VAL A C 1
ATOM 1437 O O . VAL A 1 181 ? 10.663 -1.761 -15.683 1.00 98.88 181 VAL A O 1
ATOM 1440 N N . THR A 1 182 ? 10.711 -3.638 -14.457 1.00 98.75 182 THR A N 1
ATOM 1441 C CA . THR A 1 182 ? 9.351 -4.068 -14.794 1.00 98.75 182 THR A CA 1
ATOM 1442 C C . THR A 1 182 ? 8.373 -3.470 -13.789 1.00 98.75 182 THR A C 1
ATOM 1444 O O . THR A 1 182 ? 8.559 -3.619 -12.580 1.00 98.75 182 THR A O 1
ATOM 1447 N N . VAL A 1 183 ? 7.325 -2.808 -14.282 1.00 98.62 183 VAL A N 1
ATOM 1448 C CA . VAL A 1 183 ? 6.236 -2.255 -13.468 1.00 98.62 183 VAL A CA 1
ATOM 1449 C C . VAL A 1 183 ? 4.999 -3.122 -13.642 1.00 98.62 183 VAL A C 1
ATOM 1451 O O . VAL A 1 183 ? 4.555 -3.371 -14.763 1.00 98.62 183 VAL A O 1
ATOM 1454 N N . ILE A 1 184 ? 4.435 -3.570 -12.528 1.00 98.25 184 ILE A N 1
ATOM 1455 C CA . ILE A 1 184 ? 3.297 -4.485 -12.471 1.00 98.25 184 ILE A CA 1
ATOM 1456 C C . ILE A 1 184 ? 2.153 -3.802 -11.719 1.00 98.25 184 ILE A C 1
ATOM 1458 O O . ILE A 1 184 ? 2.347 -3.209 -10.654 1.00 98.25 184 ILE A O 1
ATOM 1462 N N . ASP A 1 185 ? 0.943 -3.899 -12.264 1.00 90.94 185 ASP A N 1
ATOM 1463 C CA . ASP A 1 185 ? -0.284 -3.524 -11.566 1.00 90.94 185 ASP A CA 1
ATOM 1464 C C . ASP A 1 185 ? -0.648 -4.625 -10.562 1.00 90.94 185 ASP A C 1
ATOM 1466 O O . ASP A 1 185 ? -0.898 -5.768 -10.939 1.00 90.94 185 ASP A O 1
ATOM 1470 N N . GLY A 1 186 ? -0.664 -4.306 -9.267 1.00 90.94 186 GLY A N 1
ATOM 1471 C CA . GLY A 1 186 ? -0.886 -5.293 -8.209 1.00 90.94 186 GLY A CA 1
ATOM 1472 C C . GLY A 1 186 ? -2.316 -5.834 -8.115 1.00 90.94 186 GLY A C 1
ATOM 1473 O O . GLY A 1 186 ? -2.535 -6.848 -7.448 1.00 90.94 186 GLY A O 1
ATOM 1474 N N . LYS A 1 187 ? -3.289 -5.189 -8.775 1.00 84.81 187 LYS A N 1
ATOM 1475 C CA . LYS A 1 187 ? -4.697 -5.610 -8.777 1.00 84.81 187 LYS A CA 1
ATOM 1476 C C . LYS A 1 187 ? -4.933 -6.698 -9.819 1.00 84.81 187 LYS A C 1
ATOM 1478 O O . LYS A 1 187 ? -5.423 -7.775 -9.498 1.00 84.81 187 LYS A O 1
ATOM 1483 N N . SER A 1 188 ? -4.563 -6.411 -11.060 1.00 86.19 188 SER A N 1
ATOM 1484 C CA . SER A 1 188 ? -4.658 -7.309 -12.217 1.00 86.19 188 SER A CA 1
ATOM 1485 C C . SER A 1 188 ? -3.502 -8.312 -12.295 1.00 86.19 188 SER A C 1
ATOM 1487 O O . SER A 1 188 ? -3.600 -9.334 -12.983 1.00 86.19 188 SER A O 1
ATOM 1489 N N . LEU A 1 189 ? -2.411 -8.042 -11.569 1.00 93.19 189 LEU A N 1
ATOM 1490 C CA . LEU A 1 189 ? -1.173 -8.813 -11.603 1.00 93.19 189 LEU A CA 1
ATOM 1491 C C . LEU A 1 189 ? -0.647 -8.953 -13.039 1.00 93.19 189 LEU A C 1
ATOM 1493 O O . LEU A 1 189 ? -0.346 -10.059 -13.497 1.00 93.19 189 LEU A O 1
ATOM 1497 N N . SER A 1 190 ? -0.605 -7.841 -13.773 1.00 91.62 190 SER A N 1
ATOM 1498 C CA . SER A 1 190 ? -0.073 -7.760 -15.136 1.00 91.62 190 SER A CA 1
ATOM 1499 C C . SER A 1 190 ? 1.023 -6.708 -15.237 1.00 91.62 190 SER A C 1
ATOM 1501 O O . SER A 1 190 ? 0.979 -5.683 -14.557 1.00 91.62 190 SER A O 1
ATOM 1503 N N . VAL A 1 191 ? 1.991 -6.944 -16.121 1.00 98.00 191 VAL A N 1
ATOM 1504 C CA . VAL A 1 191 ? 2.999 -5.943 -16.480 1.00 98.00 191 VAL A CA 1
ATOM 1505 C C . VAL A 1 191 ? 2.312 -4.794 -17.216 1.00 98.00 191 VAL A C 1
ATOM 1507 O O . VAL A 1 191 ? 1.567 -5.031 -18.162 1.00 98.00 191 VAL A O 1
ATOM 1510 N N . ILE A 1 192 ? 2.562 -3.563 -16.779 1.00 95.44 192 ILE A N 1
ATOM 1511 C CA . ILE A 1 192 ? 1.990 -2.347 -17.378 1.00 95.44 192 ILE A CA 1
ATOM 1512 C C . ILE A 1 192 ? 3.048 -1.423 -17.981 1.00 95.44 192 ILE A C 1
ATOM 1514 O O . ILE A 1 192 ? 2.717 -0.583 -18.810 1.00 95.44 192 ILE A O 1
ATOM 1518 N N . ALA A 1 193 ? 4.316 -1.571 -17.585 1.00 96.19 193 ALA A N 1
ATOM 1519 C CA . ALA A 1 193 ? 5.421 -0.830 -18.177 1.00 96.19 193 ALA A CA 1
ATOM 1520 C C . ALA A 1 193 ? 6.755 -1.563 -17.998 1.00 96.19 193 ALA A C 1
ATOM 1522 O O . ALA A 1 193 ? 6.938 -2.361 -17.077 1.00 96.19 193 ALA A O 1
ATOM 1523 N N . THR A 1 194 ? 7.705 -1.239 -18.872 1.00 98.38 194 THR A N 1
ATOM 1524 C CA . THR A 1 194 ? 9.126 -1.564 -18.716 1.00 98.38 194 THR A CA 1
ATOM 1525 C C . THR A 1 194 ? 9.920 -0.276 -18.871 1.00 98.38 194 THR A C 1
ATOM 1527 O O . THR A 1 194 ? 9.794 0.406 -19.884 1.00 98.38 194 THR A O 1
ATOM 1530 N N . VAL A 1 195 ? 10.718 0.069 -17.863 1.00 98.38 195 VAL A N 1
ATOM 1531 C CA . VAL A 1 195 ? 11.411 1.360 -17.774 1.00 98.38 195 VAL A CA 1
ATOM 1532 C C . VAL A 1 195 ? 12.912 1.133 -17.854 1.00 98.38 195 VAL A C 1
ATOM 1534 O O . VAL A 1 195 ? 13.478 0.465 -16.992 1.00 98.38 195 VAL A O 1
ATOM 1537 N N . LEU A 1 196 ? 13.565 1.675 -18.882 1.00 98.62 196 LEU A N 1
ATOM 1538 C CA . LEU A 1 196 ? 15.025 1.634 -18.991 1.00 98.62 196 LEU A CA 1
ATOM 1539 C C . LEU A 1 196 ? 15.663 2.509 -17.906 1.00 98.62 196 LEU A C 1
ATOM 1541 O O . LEU A 1 196 ? 15.205 3.624 -17.652 1.00 98.62 196 LEU A O 1
ATOM 1545 N N . VAL A 1 197 ? 16.723 2.003 -17.280 1.00 98.50 197 VAL A N 1
A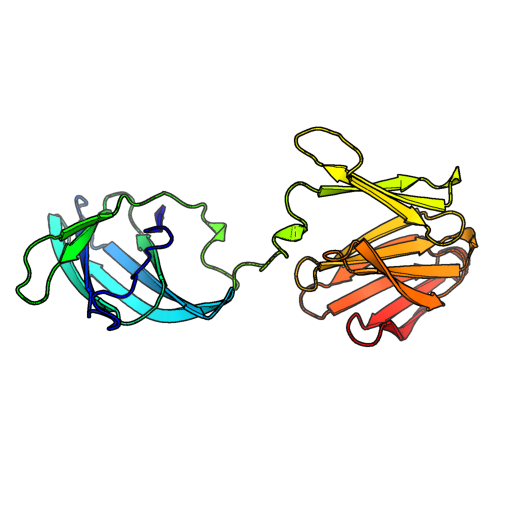TOM 1546 C CA . VAL A 1 197 ? 17.495 2.701 -16.240 1.00 98.50 197 VAL A CA 1
ATOM 1547 C C . VAL A 1 197 ? 18.996 2.541 -16.510 1.00 98.50 197 VAL A C 1
ATOM 1549 O O . VAL A 1 197 ? 19.394 2.151 -17.608 1.00 98.50 197 VAL A O 1
ATOM 1552 N N . GLY A 1 198 ? 19.847 2.889 -15.541 1.00 97.75 198 GLY A N 1
ATOM 1553 C CA . GLY A 1 198 ? 21.288 2.668 -15.646 1.00 97.75 198 GLY A CA 1
ATOM 1554 C C . GLY A 1 198 ? 21.677 1.185 -15.644 1.00 97.75 198 GLY A C 1
ATOM 1555 O O . GLY A 1 198 ? 20.842 0.285 -15.543 1.00 97.75 198 GLY A O 1
ATOM 1556 N N . TYR A 1 199 ? 22.979 0.925 -15.755 1.00 98.25 199 TYR A N 1
ATOM 1557 C CA . TYR A 1 199 ? 23.492 -0.437 -15.886 1.00 98.25 199 TYR A CA 1
ATOM 1558 C C . TYR A 1 199 ? 23.449 -1.210 -14.571 1.00 98.25 199 TYR A C 1
ATOM 1560 O O . TYR A 1 199 ? 23.791 -0.679 -13.512 1.00 98.25 199 TYR A O 1
ATOM 1568 N N . SER A 1 200 ? 23.105 -2.498 -14.670 1.00 97.62 200 SER A N 1
ATOM 1569 C CA . SER A 1 200 ? 23.045 -3.438 -13.552 1.00 97.62 200 SER A CA 1
ATOM 1570 C C . SER A 1 200 ? 22.232 -2.879 -12.370 1.00 97.62 200 SER A C 1
ATOM 1572 O O . SER A 1 200 ? 22.793 -2.670 -11.286 1.00 97.62 200 SER A O 1
ATOM 1574 N N . PRO A 1 201 ? 20.929 -2.590 -12.561 1.00 98.38 201 PRO A N 1
ATOM 1575 C CA . PRO A 1 201 ? 20.087 -2.082 -11.491 1.00 98.38 201 PRO A CA 1
ATOM 1576 C C . PRO A 1 201 ? 19.968 -3.101 -10.353 1.00 98.38 201 PRO A C 1
ATOM 1578 O O . PRO A 1 201 ? 19.814 -4.301 -10.584 1.00 98.38 201 PRO A O 1
ATOM 1581 N N . GLY A 1 202 ? 20.059 -2.596 -9.126 1.00 96.38 202 GLY A N 1
ATOM 1582 C CA . GLY A 1 202 ? 20.078 -3.357 -7.886 1.00 96.38 202 GLY A CA 1
ATOM 1583 C C . GLY A 1 202 ? 18.840 -3.073 -7.043 1.00 96.38 202 GLY A C 1
ATOM 1584 O O . GLY A 1 202 ? 17.726 -3.443 -7.411 1.00 96.38 202 GLY A O 1
ATOM 1585 N N . ALA A 1 203 ? 19.022 -2.415 -5.901 1.00 96.06 203 ALA A N 1
ATOM 1586 C CA . ALA A 1 203 ? 17.957 -2.128 -4.949 1.00 96.06 203 ALA A CA 1
ATOM 1587 C C . ALA A 1 203 ? 16.871 -1.196 -5.518 1.00 96.06 203 ALA A C 1
ATOM 1589 O O . ALA A 1 203 ? 17.147 -0.229 -6.233 1.00 96.06 203 ALA A O 1
ATOM 1590 N N . VAL A 1 204 ? 15.625 -1.471 -5.124 1.00 97.56 204 VAL A N 1
ATOM 1591 C CA . VAL A 1 204 ? 14.439 -0.670 -5.444 1.00 97.56 204 VAL A CA 1
ATOM 1592 C C . VAL A 1 204 ? 13.907 -0.056 -4.154 1.00 97.56 204 VAL A C 1
ATOM 1594 O O . VAL A 1 204 ? 13.462 -0.773 -3.259 1.00 97.56 204 VAL A O 1
ATOM 1597 N N . ARG A 1 205 ? 13.919 1.275 -4.045 1.00 97.50 205 ARG A N 1
ATOM 1598 C CA . ARG A 1 205 ? 13.314 2.000 -2.920 1.00 97.50 205 ARG A CA 1
ATOM 1599 C C . ARG A 1 205 ? 12.119 2.806 -3.404 1.00 97.50 205 ARG A C 1
ATOM 1601 O O . ARG A 1 205 ? 12.256 3.694 -4.242 1.00 97.50 205 ARG A O 1
ATOM 1608 N N . VAL A 1 206 ? 10.954 2.528 -2.833 1.00 94.81 206 VAL A N 1
ATOM 1609 C CA . VAL A 1 206 ? 9.716 3.242 -3.148 1.00 94.81 206 VAL A CA 1
ATOM 1610 C C . VAL A 1 206 ? 9.454 4.322 -2.098 1.00 94.81 206 VAL A C 1
ATOM 1612 O O . VAL A 1 206 ? 9.450 4.041 -0.902 1.00 94.81 206 VAL A O 1
ATOM 1615 N N . ASP A 1 207 ? 9.237 5.550 -2.560 1.00 88.44 207 ASP A N 1
ATOM 1616 C CA . ASP A 1 207 ? 8.622 6.642 -1.806 1.00 88.44 207 ASP A CA 1
ATOM 1617 C C . ASP A 1 207 ? 7.131 6.658 -2.173 1.00 88.44 207 ASP A C 1
ATOM 1619 O O . ASP A 1 207 ? 6.741 7.131 -3.247 1.00 88.44 207 ASP A O 1
ATOM 1623 N N . GLY A 1 208 ? 6.319 6.038 -1.312 1.00 84.62 208 GLY A N 1
ATOM 1624 C CA . GLY A 1 208 ? 4.888 5.853 -1.541 1.00 84.62 208 GLY A CA 1
ATOM 1625 C C . GLY A 1 208 ? 4.107 7.166 -1.554 1.00 84.62 208 GLY A C 1
ATOM 1626 O O . GLY A 1 208 ? 3.181 7.285 -2.349 1.00 84.62 208 GLY A O 1
ATOM 1627 N N . GLU A 1 209 ? 4.516 8.137 -0.735 1.00 84.12 209 GLU A N 1
ATOM 1628 C CA . GLU A 1 209 ? 3.867 9.448 -0.596 1.00 84.12 209 GLU A CA 1
ATOM 1629 C C . GLU A 1 209 ? 4.063 10.306 -1.845 1.00 84.12 209 GLU A C 1
ATOM 1631 O O . GLU A 1 209 ? 3.130 10.918 -2.359 1.00 84.12 209 GLU A O 1
ATOM 1636 N N . LYS A 1 210 ? 5.289 10.331 -2.382 1.00 83.62 210 LYS A N 1
ATOM 1637 C CA . LYS A 1 210 ? 5.611 11.125 -3.580 1.00 83.62 210 LYS A CA 1
ATOM 1638 C C . LYS A 1 210 ? 5.407 10.363 -4.885 1.00 83.62 210 LYS A C 1
ATOM 1640 O O . LYS A 1 210 ? 5.670 10.913 -5.954 1.00 83.62 210 LYS A O 1
ATOM 1645 N N . ASN A 1 211 ? 5.005 9.096 -4.800 1.00 89.75 211 ASN A N 1
ATOM 1646 C CA . ASN A 1 211 ? 4.943 8.160 -5.918 1.00 89.75 211 ASN A CA 1
ATOM 1647 C C . ASN A 1 211 ? 6.242 8.155 -6.753 1.00 89.75 211 ASN A C 1
ATOM 1649 O O . ASN A 1 211 ? 6.213 8.233 -7.982 1.00 89.75 211 ASN A O 1
ATOM 1653 N N . LYS A 1 212 ? 7.399 8.104 -6.078 1.00 94.88 212 LYS A N 1
ATOM 1654 C CA . LYS A 1 212 ? 8.725 8.066 -6.717 1.00 94.88 212 LYS A CA 1
ATOM 1655 C C . LYS A 1 212 ? 9.449 6.771 -6.394 1.00 94.88 212 LYS A C 1
ATOM 1657 O O . LYS A 1 212 ? 9.404 6.281 -5.269 1.00 94.88 212 LYS A O 1
ATOM 1662 N N . ILE A 1 213 ? 10.159 6.233 -7.377 1.00 98.31 213 ILE A N 1
ATOM 1663 C CA . ILE A 1 213 ? 10.871 4.966 -7.250 1.00 98.31 213 ILE A CA 1
ATOM 1664 C C . ILE A 1 213 ? 12.339 5.212 -7.556 1.00 98.31 213 ILE A C 1
ATOM 1666 O O . ILE A 1 213 ? 12.694 5.640 -8.649 1.00 98.31 213 ILE A O 1
ATOM 1670 N N . HIS A 1 214 ? 13.185 4.961 -6.569 1.00 98.06 214 HIS A N 1
ATOM 1671 C CA . HIS A 1 214 ? 14.623 5.140 -6.658 1.00 98.06 214 HIS A CA 1
ATOM 1672 C C . HIS A 1 214 ? 15.271 3.786 -6.911 1.00 98.06 214 HIS A C 1
ATOM 1674 O O . HIS A 1 214 ? 15.025 2.825 -6.179 1.00 98.06 214 HIS A O 1
ATOM 1680 N N . ILE A 1 215 ? 16.095 3.726 -7.949 1.00 98.44 215 ILE A N 1
ATOM 1681 C CA . ILE A 1 215 ? 16.780 2.519 -8.395 1.00 98.44 215 ILE A CA 1
ATOM 1682 C C . ILE A 1 215 ? 18.272 2.773 -8.295 1.00 98.44 215 ILE A C 1
ATOM 1684 O O . ILE A 1 215 ? 18.766 3.718 -8.913 1.00 98.44 215 ILE A O 1
ATOM 1688 N N . THR A 1 216 ? 18.991 1.953 -7.533 1.00 9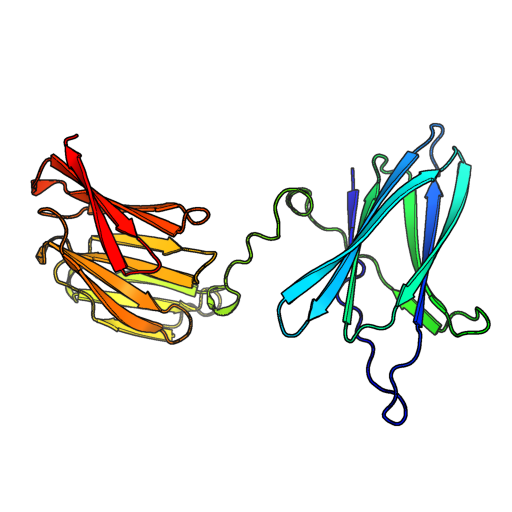7.88 216 THR A N 1
ATOM 1689 C CA . THR A 1 216 ? 20.456 1.978 -7.575 1.00 97.88 216 THR A CA 1
ATOM 1690 C C . THR A 1 216 ? 20.920 1.263 -8.836 1.00 97.88 216 THR A C 1
ATOM 1692 O O . THR A 1 216 ? 20.492 0.148 -9.111 1.00 97.88 216 THR A O 1
ATOM 1695 N N . ASN A 1 217 ? 21.794 1.889 -9.614 1.00 98.12 217 ASN A N 1
ATOM 1696 C CA . ASN A 1 217 ? 22.392 1.310 -10.810 1.00 98.12 217 ASN A CA 1
ATOM 1697 C C . ASN A 1 217 ? 23.866 1.025 -10.513 1.00 98.12 217 ASN A C 1
ATOM 1699 O O . ASN A 1 217 ? 24.728 1.893 -10.675 1.00 98.12 217 ASN A O 1
ATOM 1703 N N . GLU A 1 218 ? 24.144 -0.181 -10.021 1.00 96.44 218 GLU A N 1
ATOM 1704 C CA . GLU A 1 218 ? 25.468 -0.575 -9.519 1.00 96.44 218 GLU A CA 1
ATOM 1705 C C . GLU A 1 218 ? 26.528 -0.525 -10.619 1.00 96.44 218 GLU A C 1
ATOM 1707 O O . GLU A 1 218 ? 27.641 -0.062 -10.392 1.00 96.44 218 GLU A O 1
ATOM 1712 N N . GLY A 1 219 ? 26.168 -0.953 -11.831 1.00 96.56 219 GLY A N 1
ATOM 1713 C CA . GLY A 1 219 ? 27.091 -1.006 -12.963 1.00 96.56 219 GLY A CA 1
ATOM 1714 C C . GLY A 1 219 ? 27.433 0.368 -13.530 1.00 96.56 219 GLY A C 1
ATOM 1715 O O . GLY A 1 219 ? 28.491 0.529 -14.127 1.00 96.56 219 GLY A O 1
ATOM 1716 N N . SER A 1 220 ? 26.562 1.365 -13.351 1.00 95.75 220 SER A N 1
ATOM 1717 C CA . SER A 1 220 ? 26.822 2.735 -13.810 1.00 95.75 220 SER A CA 1
ATOM 1718 C C . SER A 1 220 ? 27.241 3.705 -12.705 1.00 95.75 220 SER A C 1
ATOM 1720 O O . SER A 1 220 ? 27.588 4.840 -13.025 1.00 95.75 220 SER A O 1
ATOM 1722 N N . GLY A 1 221 ? 27.193 3.308 -11.428 1.00 96.69 221 GLY A N 1
ATOM 1723 C CA . GLY A 1 221 ? 27.453 4.212 -10.304 1.00 96.69 221 GLY A CA 1
ATOM 1724 C C . GLY A 1 221 ? 26.463 5.382 -10.263 1.00 96.69 221 GLY A C 1
ATOM 1725 O O . GLY A 1 221 ? 26.853 6.535 -10.080 1.00 96.69 221 GLY A O 1
ATOM 1726 N N . THR A 1 222 ? 25.177 5.112 -10.506 1.00 98.25 222 THR A N 1
ATOM 1727 C CA . THR A 1 222 ? 24.124 6.143 -10.504 1.00 98.25 222 THR A CA 1
ATOM 1728 C C . THR A 1 222 ? 22.871 5.690 -9.762 1.00 98.25 222 THR A C 1
ATOM 1730 O O . THR A 1 222 ? 22.684 4.509 -9.491 1.00 98.25 222 THR A O 1
ATOM 1733 N N . ILE A 1 223 ? 21.976 6.630 -9.469 1.00 98.25 223 ILE A N 1
ATOM 1734 C CA . ILE A 1 223 ? 20.604 6.390 -9.025 1.00 98.25 223 ILE A CA 1
ATOM 1735 C C . ILE A 1 223 ? 19.657 6.964 -10.074 1.00 98.25 223 ILE A C 1
ATOM 1737 O O . ILE A 1 223 ? 19.763 8.145 -10.411 1.00 98.25 223 ILE A O 1
ATOM 1741 N N . SER A 1 224 ? 18.716 6.155 -10.557 1.00 98.44 224 SER A N 1
ATOM 1742 C CA . SER A 1 224 ? 17.604 6.614 -11.397 1.00 98.44 224 SER A CA 1
ATOM 1743 C C . SER A 1 224 ? 16.358 6.830 -10.541 1.00 98.44 224 SER A C 1
ATOM 1745 O O . SER A 1 224 ? 16.052 6.017 -9.670 1.00 98.44 224 SER A O 1
ATOM 1747 N N . VAL A 1 225 ? 15.628 7.916 -10.795 1.00 98.44 225 VAL A N 1
ATOM 1748 C CA . VAL A 1 225 ? 14.345 8.221 -10.149 1.00 98.44 225 VAL A CA 1
ATOM 1749 C C . VAL A 1 225 ? 13.242 8.089 -11.183 1.00 98.44 225 VAL A C 1
ATOM 1751 O O . VAL A 1 225 ? 13.220 8.834 -12.160 1.00 98.44 225 VAL A O 1
ATOM 1754 N N . ILE A 1 226 ? 12.332 7.149 -10.962 1.00 97.88 226 ILE A N 1
ATOM 1755 C CA . ILE A 1 226 ? 11.165 6.891 -11.801 1.00 97.88 226 ILE A CA 1
ATOM 1756 C C . ILE A 1 226 ? 9.950 7.588 -11.181 1.00 97.88 226 ILE A C 1
ATOM 1758 O O . ILE A 1 226 ? 9.738 7.532 -9.967 1.00 97.88 226 ILE A O 1
ATOM 1762 N N . ASP A 1 227 ? 9.151 8.244 -12.017 1.00 91.62 227 ASP A N 1
ATOM 1763 C CA . ASP A 1 227 ? 7.814 8.710 -11.661 1.00 91.62 227 ASP A CA 1
ATOM 1764 C C . ASP A 1 227 ? 6.811 7.553 -11.750 1.00 91.62 227 ASP A C 1
ATOM 1766 O O . ASP A 1 227 ? 6.673 6.906 -12.788 1.00 91.62 227 ASP A O 1
ATOM 1770 N N . GLY A 1 228 ? 6.130 7.255 -10.645 1.00 91.81 228 GLY A N 1
ATOM 1771 C CA . GLY A 1 228 ? 5.211 6.125 -10.556 1.00 91.81 228 GLY A CA 1
ATOM 1772 C C . GLY A 1 228 ? 3.871 6.333 -11.266 1.00 91.81 228 GLY A C 1
ATOM 1773 O O . GLY A 1 228 ? 3.100 5.380 -11.342 1.00 91.81 228 GLY A O 1
ATOM 1774 N N . THR A 1 229 ? 3.569 7.538 -11.756 1.00 89.56 229 THR A N 1
ATOM 1775 C CA . THR A 1 229 ? 2.358 7.848 -12.532 1.00 89.56 229 THR A CA 1
ATOM 1776 C C . THR A 1 229 ? 2.636 7.712 -14.023 1.00 89.56 229 THR A C 1
ATOM 1778 O O . THR A 1 229 ? 1.861 7.082 -14.737 1.00 89.56 229 THR A O 1
ATOM 1781 N N . THR A 1 230 ? 3.744 8.282 -14.503 1.00 86.25 230 THR A N 1
ATOM 1782 C CA . THR A 1 230 ? 4.101 8.263 -15.932 1.00 86.25 230 THR A CA 1
ATOM 1783 C C . THR A 1 230 ? 4.959 7.066 -16.326 1.00 86.25 230 THR A C 1
ATOM 1785 O O . THR A 1 230 ? 5.108 6.795 -17.513 1.00 86.25 230 THR A O 1
ATOM 1788 N N . HIS A 1 231 ? 5.541 6.359 -15.352 1.00 94.69 231 HIS A N 1
ATOM 1789 C CA . HIS A 1 231 ? 6.492 5.263 -15.561 1.00 94.69 231 HIS A CA 1
ATOM 1790 C C . HIS A 1 231 ? 7.714 5.680 -16.393 1.00 94.69 231 HIS A C 1
ATOM 1792 O O . HIS A 1 231 ? 8.235 4.912 -17.198 1.00 94.69 231 HIS A O 1
ATOM 1798 N N . THR A 1 232 ? 8.197 6.906 -16.183 1.00 93.06 232 THR A N 1
ATOM 1799 C CA . THR A 1 232 ? 9.383 7.445 -16.859 1.00 93.06 232 THR A CA 1
ATOM 1800 C C . THR A 1 232 ? 10.458 7.851 -15.859 1.00 93.06 232 THR A C 1
ATOM 1802 O O . THR A 1 232 ? 10.171 8.203 -14.713 1.00 93.06 232 THR A O 1
ATOM 1805 N N . VAL A 1 233 ? 11.722 7.807 -16.287 1.00 98.06 233 VAL A N 1
ATOM 1806 C CA . VAL A 1 233 ? 12.839 8.333 -15.495 1.00 98.06 233 VAL A CA 1
ATOM 1807 C C . VAL A 1 233 ? 12.791 9.859 -15.527 1.00 98.06 233 VAL A C 1
ATOM 1809 O O . VAL A 1 233 ? 12.873 10.462 -16.593 1.00 98.06 233 VAL A O 1
ATOM 1812 N N . VAL A 1 234 ? 12.689 10.482 -14.355 1.00 96.25 234 VAL A N 1
ATOM 1813 C CA . VAL A 1 234 ? 12.648 11.945 -14.190 1.00 96.25 234 VAL A CA 1
ATOM 1814 C C . VAL A 1 234 ? 13.966 12.533 -13.693 1.00 96.25 234 VAL A C 1
ATOM 1816 O O . VAL A 1 234 ? 14.171 13.739 -13.774 1.00 96.25 234 VAL A O 1
ATOM 1819 N N . ALA A 1 235 ? 14.872 11.701 -13.175 1.00 96.19 235 ALA A N 1
ATOM 1820 C CA . ALA A 1 235 ? 16.217 12.121 -12.800 1.00 96.19 235 ALA A CA 1
ATOM 1821 C C . ALA A 1 235 ? 17.194 10.944 -12.823 1.00 96.19 235 ALA A C 1
ATOM 1823 O O . ALA A 1 235 ? 16.820 9.812 -12.521 1.00 96.19 235 ALA A O 1
ATOM 1824 N N . THR A 1 236 ? 18.464 11.229 -13.115 1.00 95.75 236 THR A N 1
ATOM 1825 C CA . THR A 1 236 ? 19.582 10.308 -12.880 1.00 95.75 236 THR A CA 1
ATOM 1826 C C . THR A 1 236 ? 20.721 11.075 -12.218 1.00 95.75 236 THR A C 1
ATOM 1828 O O . THR A 1 236 ? 21.096 12.147 -12.688 1.00 95.75 236 THR A O 1
ATOM 1831 N N . LYS A 1 237 ? 21.247 10.557 -11.106 1.00 94.88 237 LYS A N 1
ATOM 1832 C CA . LYS A 1 237 ? 22.313 11.194 -10.313 1.00 94.88 237 LYS A CA 1
ATOM 1833 C C . LYS A 1 237 ? 23.472 10.228 -10.106 1.00 94.88 237 LYS A C 1
ATOM 1835 O O . LYS A 1 237 ? 23.222 9.051 -9.880 1.00 94.88 237 LYS A O 1
ATOM 1840 N N . ARG A 1 238 ? 24.718 10.702 -10.172 1.00 92.75 238 ARG A N 1
ATOM 1841 C CA . ARG A 1 238 ? 25.884 9.906 -9.754 1.00 92.75 238 ARG A CA 1
ATOM 1842 C C . ARG A 1 238 ? 25.919 9.754 -8.235 1.00 92.75 238 ARG A C 1
ATOM 1844 O O . ARG A 1 238 ? 25.470 10.658 -7.529 1.00 92.75 238 ARG A O 1
ATOM 1851 N N . ILE A 1 239 ? 26.432 8.611 -7.792 1.00 82.19 239 ILE A N 1
ATOM 1852 C CA . ILE A 1 239 ? 26.805 8.331 -6.400 1.00 82.19 239 ILE A CA 1
ATOM 1853 C C . ILE A 1 239 ? 28.315 8.429 -6.224 1.00 82.19 239 ILE A C 1
ATOM 1855 O O . ILE A 1 239 ? 29.031 8.239 -7.235 1.00 82.19 239 ILE A O 1
#

Sequence (239 aa):
MKILTTGLIKNPLFNGKRVNQTLVIRYQNKGTIPATVQIKGFYLEGTTNIEYVADSVSIEPSSAKDTKHYILFEAFEFFLTANSKEVEIKAWGTNAIGNMTEIYHLQVVGRDFFGSSKEQKQPYLENKNFVINQENNILMVIDQRTQEVIKTIPVGHKPHGLGVNPHTGRIYVSNKGSNNVTVIDGKSLSVIATVLVGYSPGAVRVDGEKNKIHITNEGSGTISVIDGTTHTVVATKRI

pLDDT: mean 87.7, std 12.6, range [33.06, 98.88]

Secondary structure (DSSP, 8-state):
-EEEE---EE---BTTB---EEEEEEEEE-SSS-EEEEEEEEEEETTEEEEEEEEEEEE-TT-EEEEEEEE-SSEEEEEEEESSTTEEEEEEEE-TTS-EEEEE-PEEE-GGGSSSS-----GGGTTEEEEEETTTTEEEEEETTT--EEEEEE-SSSEEEEEEETTTTEEEEEETTTTEEEEEETTTTEEEEEEE-SSSEEEEEEETTTTEEEEEETTTTEEEEEETTTTEEEEEEE-